Protein AF-A0A8X7TPH8-F1 (afdb_monomer_lite)

InterPro domains:
  IPR006630 La-type HTH domain [PS50961] (79-190)

Organism: Brassica carinata (NCBI:txid52824)

Secondary structure (DSSP, 8-state):
-----------------SS----HHHHHHHHHTTT-----PPPTT--------SSHHHHHHHHHHHHHHHTT---------HHHHHHHHHHHHHHHTSHHHHT-SSHHHHHHHHHTT--GGGTT-EEHHHHHHH-HHHHHHHHHH-GGGGT-THHHHHHHHHHHHT-TTTEEEETTTTEEEESSPPPHHHHHHHHTT-----SPPPEEEEE--SSTTSPPEEEEE-

Structure (mmCIF, N/CA/C/O backbone):
data_AF-A0A8X7TPH8-F1
#
_entry.id   AF-A0A8X7TPH8-F1
#
loop_
_atom_site.group_PDB
_atom_site.id
_atom_site.type_symbol
_atom_site.label_atom_id
_atom_site.label_alt_id
_atom_site.label_comp_id
_atom_site.label_asym_id
_atom_site.label_entity_id
_atom_site.label_seq_id
_atom_site.pdbx_PDB_ins_code
_atom_site.Cartn_x
_atom_site.Cartn_y
_atom_site.Cartn_z
_atom_site.occupancy
_atom_site.B_iso_or_equiv
_atom_site.auth_seq_id
_atom_site.auth_comp_id
_atom_site.auth_asym_id
_atom_site.auth_atom_id
_atom_site.pdbx_PDB_model_num
ATOM 1 N N . MET A 1 1 ? -37.912 9.941 -16.533 1.00 29.44 1 MET A N 1
ATOM 2 C CA . MET A 1 1 ? -36.503 10.367 -16.428 1.00 29.44 1 MET A CA 1
ATOM 3 C C . MET A 1 1 ? -36.123 10.220 -14.967 1.00 29.44 1 MET A C 1
ATOM 5 O O . MET A 1 1 ? -36.547 11.014 -14.144 1.00 29.44 1 MET A O 1
ATOM 9 N N . SER A 1 2 ? -35.522 9.083 -14.644 1.00 26.44 2 SER A N 1
ATOM 10 C CA . SER A 1 2 ? -35.219 8.596 -13.298 1.00 26.44 2 SER A CA 1
ATOM 11 C C . SER A 1 2 ? -33.847 9.106 -12.872 1.00 26.44 2 SER A C 1
ATOM 13 O O . SER A 1 2 ? -32.854 8.759 -13.509 1.00 26.44 2 SER A O 1
ATOM 15 N N . VAL A 1 3 ? -33.797 9.933 -11.828 1.00 25.72 3 VAL A N 1
ATOM 16 C CA . VAL A 1 3 ? -32.545 10.366 -11.197 1.00 25.72 3 VAL A CA 1
ATOM 17 C C . VAL A 1 3 ? -32.427 9.625 -9.871 1.00 25.72 3 VAL A C 1
ATOM 19 O O . VAL A 1 3 ? -33.354 9.615 -9.069 1.00 25.72 3 VAL A O 1
ATOM 22 N N . LEU A 1 4 ? -31.309 8.923 -9.742 1.00 23.09 4 LEU A N 1
ATOM 23 C CA . LEU A 1 4 ? -30.947 7.987 -8.690 1.00 23.09 4 LEU A CA 1
ATOM 24 C C . LEU A 1 4 ? -30.714 8.747 -7.370 1.00 23.09 4 LEU A C 1
ATOM 26 O O . LEU A 1 4 ? -29.860 9.631 -7.323 1.00 23.09 4 LEU A O 1
ATOM 30 N N . GLU A 1 5 ? -31.459 8.413 -6.314 1.00 23.23 5 GLU A N 1
ATOM 31 C CA . GLU A 1 5 ? -31.137 8.821 -4.941 1.00 23.23 5 GLU A CA 1
ATOM 32 C C . GLU A 1 5 ? -29.811 8.177 -4.518 1.00 23.23 5 GLU A C 1
ATOM 34 O O . GLU A 1 5 ? -29.652 6.958 -4.590 1.00 23.23 5 GLU A O 1
ATOM 39 N N . ALA A 1 6 ? -28.855 8.990 -4.068 1.00 23.73 6 ALA A N 1
ATOM 40 C CA . ALA A 1 6 ? -27.620 8.517 -3.456 1.00 23.73 6 ALA A CA 1
ATOM 41 C C . ALA A 1 6 ? -27.669 8.791 -1.950 1.00 23.73 6 ALA A C 1
ATOM 43 O O . ALA A 1 6 ? -27.337 9.876 -1.476 1.00 23.73 6 ALA A O 1
ATOM 44 N N . THR A 1 7 ? -28.098 7.779 -1.204 1.00 25.08 7 THR A N 1
ATOM 45 C CA . THR A 1 7 ? -27.978 7.687 0.251 1.00 25.08 7 THR A CA 1
ATOM 46 C C . THR A 1 7 ? -26.494 7.691 0.639 1.00 25.08 7 THR A C 1
ATOM 48 O O . THR A 1 7 ? -25.753 6.787 0.257 1.00 25.08 7 THR A O 1
ATOM 51 N N . PHE A 1 8 ? -26.042 8.689 1.403 1.00 24.42 8 PHE A N 1
ATOM 52 C CA . PHE A 1 8 ? -24.685 8.726 1.961 1.00 24.42 8 PHE A CA 1
ATOM 53 C C . PHE A 1 8 ? -24.720 8.385 3.454 1.00 24.42 8 PHE A C 1
ATOM 55 O O . PHE A 1 8 ? -25.077 9.210 4.290 1.00 24.42 8 PHE A O 1
ATOM 62 N N . ALA A 1 9 ? -24.320 7.157 3.786 1.00 25.72 9 ALA A N 1
ATOM 63 C CA . ALA A 1 9 ? -23.969 6.759 5.143 1.00 25.72 9 ALA A CA 1
ATOM 64 C C . ALA A 1 9 ? -22.543 7.249 5.457 1.00 25.72 9 ALA A C 1
ATOM 66 O O . ALA A 1 9 ? -21.587 6.889 4.767 1.00 25.72 9 ALA A O 1
ATOM 67 N N . PHE A 1 10 ? -22.386 8.081 6.488 1.00 25.78 10 PHE A N 1
ATOM 68 C CA . PHE A 1 10 ? -21.078 8.522 6.974 1.00 25.78 10 PHE A CA 1
ATOM 69 C C . PHE A 1 10 ? -20.569 7.572 8.065 1.00 25.78 10 PHE A C 1
ATOM 71 O O . PHE A 1 10 ? -21.041 7.617 9.194 1.00 25.78 10 PHE A O 1
ATOM 78 N N . PHE A 1 11 ? -19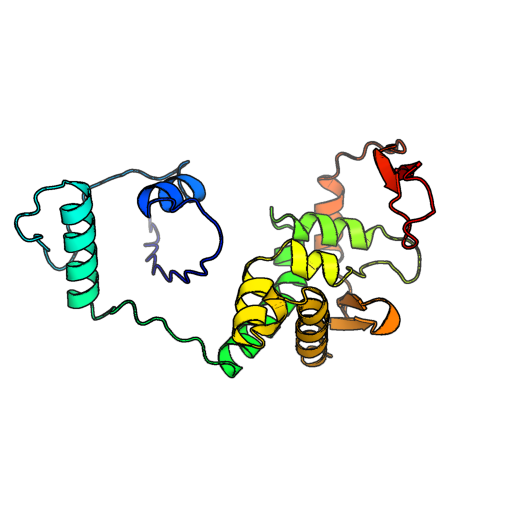.550 6.771 7.749 1.00 23.98 11 PHE A N 1
ATOM 79 C CA . PHE A 1 11 ? -18.665 6.161 8.746 1.00 23.98 11 PHE A CA 1
ATOM 80 C C . PHE A 1 11 ? -17.428 7.057 8.930 1.00 23.98 11 PHE A C 1
ATOM 82 O O . PHE A 1 11 ? -16.702 7.322 7.968 1.00 23.98 11 PHE A O 1
ATOM 89 N N . PHE A 1 12 ? -17.163 7.520 10.156 1.00 27.66 12 PHE A N 1
ATOM 90 C CA . PHE A 1 12 ? -15.927 8.221 10.526 1.00 27.66 12 PHE A CA 1
ATOM 91 C C . PHE A 1 12 ? -15.103 7.353 11.483 1.00 27.66 12 PHE A C 1
ATOM 93 O O . PHE A 1 12 ? -15.486 7.151 12.627 1.00 27.66 12 PHE A O 1
ATOM 100 N N . VAL A 1 13 ? -13.928 6.905 11.032 1.00 24.81 13 VAL A N 1
ATOM 101 C CA . VAL A 1 13 ? -12.854 6.408 11.907 1.00 24.81 13 VAL A CA 1
ATOM 102 C C . VAL A 1 13 ? -11.899 7.571 12.172 1.00 24.81 13 VAL A C 1
ATOM 104 O O . VAL A 1 13 ? -11.301 8.112 11.238 1.00 24.81 13 VAL A O 1
ATOM 107 N N . MET A 1 14 ? -11.755 7.960 13.440 1.00 26.77 14 MET A N 1
ATOM 108 C CA . MET A 1 14 ? -10.765 8.934 13.908 1.00 26.77 14 MET A CA 1
ATOM 109 C C . MET A 1 14 ? -9.546 8.183 14.453 1.00 26.77 14 MET A C 1
ATOM 111 O O . MET A 1 14 ? -9.661 7.455 15.429 1.00 26.77 14 MET A O 1
ATOM 115 N N . ALA A 1 15 ? -8.367 8.392 13.864 1.00 28.20 15 ALA A N 1
ATOM 116 C CA . ALA A 1 15 ? -7.092 8.008 14.470 1.00 28.20 15 ALA A CA 1
ATOM 117 C C . ALA A 1 15 ? -6.286 9.287 14.730 1.00 28.20 15 ALA A C 1
ATOM 119 O O . ALA A 1 15 ? -5.891 9.987 13.796 1.00 28.20 15 ALA A O 1
ATOM 120 N N . GLY A 1 16 ? -6.122 9.631 16.007 1.00 28.73 16 GLY A N 1
ATOM 121 C CA . GLY A 1 16 ? -5.390 10.813 16.454 1.00 28.73 16 GLY A CA 1
ATOM 122 C C . GLY A 1 16 ? -3.883 10.581 16.572 1.00 28.73 16 GLY A C 1
ATOM 123 O O . GLY A 1 16 ? -3.428 9.461 16.781 1.00 28.73 16 GLY A O 1
ATOM 124 N N . GLY A 1 17 ? -3.122 11.679 16.488 1.00 27.89 17 GLY A N 1
ATOM 125 C CA . GLY A 1 17 ? -1.735 11.750 16.954 1.00 27.89 17 GLY A CA 1
ATOM 126 C C . GLY A 1 17 ? -0.895 12.829 16.265 1.00 27.89 17 GLY A C 1
ATOM 127 O O . GLY A 1 17 ? -0.152 12.512 15.347 1.00 27.89 17 GLY A O 1
ATOM 128 N N . GLY A 1 18 ? -0.983 14.092 16.721 1.00 27.25 18 GLY A N 1
ATOM 129 C CA . GLY A 1 18 ? 0.010 15.135 16.393 1.00 27.25 18 GLY A CA 1
ATOM 130 C C . GLY A 1 18 ? -0.517 16.543 16.075 1.00 27.25 18 GLY A C 1
ATOM 131 O O . GLY A 1 18 ? -0.575 16.938 14.921 1.00 27.25 18 GLY A O 1
ATOM 132 N N . LYS A 1 19 ? -0.865 17.311 17.118 1.00 41.62 19 LYS A N 1
ATOM 133 C CA . LYS A 1 19 ? -0.901 18.794 17.214 1.00 41.62 19 LYS A CA 1
ATOM 134 C C . LYS A 1 19 ? -1.261 19.608 15.951 1.00 41.62 19 LYS A C 1
ATOM 136 O O . LYS A 1 19 ? -0.468 20.400 15.466 1.00 41.62 19 LYS A O 1
ATOM 141 N N . HIS A 1 20 ? -2.517 19.515 15.536 1.00 38.38 20 HIS A N 1
ATOM 142 C CA . HIS A 1 20 ? -3.391 20.652 15.217 1.00 38.38 20 HIS A CA 1
ATOM 143 C C . HIS A 1 20 ? -4.802 20.068 15.141 1.00 38.38 20 HIS A C 1
ATOM 145 O O . HIS A 1 20 ? -5.106 19.297 14.234 1.00 38.38 20 HIS A O 1
ATOM 151 N N . THR A 1 21 ? -5.656 20.355 16.125 1.00 39.69 21 THR A N 1
ATOM 152 C CA . THR A 1 21 ? -7.029 19.834 16.151 1.00 39.69 21 THR A CA 1
ATOM 153 C C . THR A 1 21 ? -7.832 20.548 15.067 1.00 39.69 21 THR A C 1
ATOM 155 O O . THR A 1 21 ? -8.462 21.580 15.311 1.00 39.69 21 THR A O 1
ATOM 158 N N . LEU A 1 22 ? -7.754 20.048 13.834 1.00 46.19 22 LEU A N 1
ATOM 159 C CA . LEU A 1 22 ? -8.602 20.518 12.753 1.00 46.19 22 LEU A CA 1
ATOM 160 C C . LEU A 1 22 ? -10.041 20.252 13.175 1.00 46.19 22 LEU A C 1
ATOM 162 O O . LEU A 1 22 ? -10.426 19.129 13.493 1.00 46.19 22 LEU A O 1
ATOM 166 N N . THR A 1 23 ? -10.823 21.324 13.258 1.00 48.12 23 THR A N 1
ATOM 167 C CA . THR A 1 23 ? -12.241 21.213 13.601 1.00 48.12 23 THR A CA 1
ATOM 168 C C . THR A 1 23 ? -12.927 20.259 12.621 1.00 48.12 23 THR A C 1
ATOM 170 O O . THR A 1 23 ? -12.540 20.255 11.451 1.00 48.12 23 THR A O 1
ATOM 173 N N . PRO A 1 24 ? -13.961 19.507 13.034 1.00 48.38 24 PRO A N 1
ATOM 174 C CA . PRO A 1 24 ? -14.720 18.641 12.126 1.00 48.38 24 PRO A CA 1
ATOM 175 C C . PRO A 1 24 ? -15.121 19.362 10.826 1.00 48.38 24 PRO A C 1
ATOM 177 O O . PRO A 1 24 ? -14.962 18.834 9.730 1.00 48.38 24 PRO A O 1
ATOM 180 N N . LYS A 1 25 ? -15.476 20.648 10.939 1.00 43.78 25 LYS A N 1
ATOM 181 C CA . LYS A 1 25 ? -15.737 21.560 9.818 1.00 43.78 25 LYS A CA 1
ATOM 182 C C . LYS A 1 25 ? -14.547 21.756 8.865 1.00 43.78 25 LYS A C 1
ATOM 184 O O . LYS A 1 25 ? -14.731 21.770 7.653 1.00 43.78 25 LYS A O 1
ATOM 189 N N . ALA A 1 26 ? -13.332 21.898 9.391 1.00 47.53 26 ALA A N 1
ATOM 190 C CA . ALA A 1 26 ? -12.113 22.047 8.593 1.00 47.53 26 ALA A CA 1
ATOM 191 C C . ALA A 1 26 ? -11.768 20.760 7.826 1.00 47.53 26 ALA A C 1
ATOM 193 O O . ALA A 1 26 ? -11.346 20.835 6.679 1.00 47.53 26 ALA A O 1
ATOM 194 N N . ILE A 1 27 ? -12.016 19.591 8.422 1.00 52.88 27 ILE A N 1
ATOM 195 C CA . ILE A 1 27 ? -11.794 18.281 7.790 1.00 52.88 27 ILE A CA 1
ATOM 196 C C . ILE A 1 27 ? -12.803 18.051 6.652 1.00 52.88 27 ILE A C 1
ATOM 198 O O . ILE A 1 27 ? -12.424 17.600 5.571 1.00 52.88 27 ILE A O 1
ATOM 202 N N . ILE A 1 28 ? -14.071 18.419 6.866 1.00 48.62 28 ILE A N 1
ATOM 203 C CA . ILE A 1 28 ? -15.133 18.345 5.849 1.00 48.62 28 ILE A CA 1
ATOM 204 C C . ILE A 1 28 ? -14.812 19.273 4.673 1.00 48.62 28 ILE A C 1
ATOM 206 O O . ILE A 1 28 ? -14.813 18.842 3.522 1.00 48.62 28 ILE A O 1
ATOM 210 N N . HIS A 1 29 ? -14.450 20.526 4.954 1.00 45.53 29 HIS A N 1
ATOM 211 C CA . HIS A 1 29 ? -14.067 21.487 3.922 1.00 45.53 29 HIS A CA 1
ATOM 212 C C . HIS A 1 29 ? -12.788 21.069 3.173 1.00 45.53 29 HIS A C 1
ATOM 214 O O . HIS A 1 29 ? -12.664 21.312 1.978 1.00 45.53 29 HIS A O 1
ATOM 220 N N . GLN A 1 30 ? -11.835 20.416 3.839 1.00 48.22 30 GLN A N 1
ATOM 221 C CA . GLN A 1 30 ? -10.601 19.938 3.210 1.00 48.22 30 GLN A CA 1
ATOM 222 C C . GLN A 1 30 ? -10.833 18.738 2.278 1.00 48.22 30 GLN A C 1
ATOM 224 O O . GLN A 1 30 ? -10.163 18.635 1.255 1.00 48.22 30 GLN A O 1
ATOM 229 N N . LYS A 1 31 ? -11.765 17.833 2.612 1.00 49.50 31 LYS A N 1
ATOM 230 C CA . LYS A 1 31 ? -12.050 16.633 1.804 1.00 49.50 31 LYS A CA 1
ATOM 231 C C . LYS A 1 31 ? -13.120 16.832 0.729 1.00 49.50 31 LYS A C 1
ATOM 233 O O . LYS A 1 31 ? -13.081 16.137 -0.278 1.00 49.50 31 LYS A O 1
ATOM 238 N N . PHE A 1 32 ? -14.055 17.758 0.934 1.00 47.50 32 PHE A N 1
ATOM 239 C CA . PHE A 1 32 ? -15.243 17.918 0.083 1.00 47.50 32 PHE A CA 1
ATOM 240 C C . PHE A 1 32 ? -15.463 19.364 -0.394 1.00 47.50 32 PHE A C 1
ATOM 242 O O . PHE A 1 32 ? -16.474 19.658 -1.026 1.00 47.50 32 PHE A O 1
ATOM 249 N N . GLY A 1 33 ? -14.524 20.277 -0.114 1.00 36.06 33 GLY A N 1
ATOM 250 C CA . GLY A 1 33 ? -14.694 21.726 -0.287 1.00 36.06 33 GLY A CA 1
ATOM 251 C C . GLY A 1 33 ? -15.003 22.208 -1.704 1.00 36.06 33 GLY A C 1
ATOM 252 O O . GLY A 1 33 ? -15.551 23.293 -1.846 1.00 36.06 33 GLY A O 1
ATOM 253 N N . ALA A 1 34 ? -14.718 21.413 -2.739 1.00 41.72 34 ALA A N 1
ATOM 254 C CA . ALA A 1 34 ? -15.071 21.766 -4.114 1.00 41.72 34 ALA A CA 1
ATOM 255 C C . ALA A 1 34 ? -16.582 21.641 -4.412 1.00 41.72 34 ALA A C 1
ATOM 257 O O . ALA A 1 34 ? -17.053 22.304 -5.326 1.00 41.72 34 ALA A O 1
ATOM 258 N N . ASN A 1 35 ? -17.338 20.849 -3.632 1.00 39.53 35 ASN A N 1
ATOM 259 C CA . ASN A 1 35 ? -18.768 20.572 -3.859 1.00 39.53 35 ASN A CA 1
ATOM 260 C C . ASN A 1 35 ? -19.639 20.683 -2.587 1.00 39.53 35 ASN A C 1
ATOM 262 O O . ASN A 1 35 ? -20.788 20.244 -2.581 1.00 39.53 35 ASN A O 1
ATOM 266 N N . ALA A 1 36 ? -19.119 21.241 -1.491 1.00 35.00 36 ALA A N 1
ATOM 267 C CA . ALA A 1 36 ? -19.867 21.370 -0.242 1.00 35.00 36 ALA A CA 1
ATOM 268 C C . ALA A 1 36 ? -20.765 22.622 -0.258 1.00 35.00 36 ALA A C 1
ATOM 270 O O . ALA A 1 36 ? -20.321 23.724 0.065 1.00 35.00 36 ALA A O 1
ATOM 271 N N . ILE A 1 37 ? -22.041 22.451 -0.606 1.00 36.09 37 ILE A N 1
ATOM 272 C CA . ILE A 1 37 ? -23.088 23.439 -0.317 1.00 36.09 37 ILE A CA 1
ATOM 273 C C . ILE A 1 37 ? -23.503 23.238 1.144 1.00 36.09 37 ILE A C 1
ATOM 275 O O . ILE A 1 37 ? -23.968 22.167 1.524 1.00 36.09 37 ILE A O 1
ATOM 279 N N . TYR A 1 38 ? -23.305 24.256 1.982 1.00 35.81 38 TYR A N 1
ATOM 280 C CA . TYR A 1 38 ? -23.785 24.241 3.364 1.00 35.81 38 TYR A CA 1
ATOM 281 C C . TYR A 1 38 ? -25.254 24.658 3.385 1.00 35.81 38 TYR A C 1
ATOM 283 O O . TYR A 1 38 ? -25.566 25.831 3.594 1.00 35.81 38 TYR A O 1
ATOM 291 N N . THR A 1 39 ? -26.153 23.707 3.167 1.00 34.78 39 THR A N 1
ATOM 292 C CA . THR A 1 39 ? -27.569 23.902 3.479 1.00 34.78 39 THR A CA 1
ATOM 293 C C . THR A 1 39 ? -27.789 23.430 4.911 1.00 34.78 39 THR A C 1
ATOM 295 O O . THR A 1 39 ? -27.441 22.303 5.258 1.00 34.78 39 THR A O 1
ATOM 298 N N . VAL A 1 40 ? -28.321 24.297 5.774 1.00 39.81 40 VAL A N 1
ATOM 299 C CA . VAL A 1 40 ? -28.884 23.864 7.060 1.00 39.81 40 VAL A CA 1
ATOM 300 C C . VAL A 1 40 ? -30.214 23.195 6.723 1.00 39.81 40 VAL A C 1
ATOM 302 O O . VAL A 1 40 ? -31.258 23.836 6.768 1.00 39.81 40 VAL A O 1
ATOM 305 N N . GLU A 1 41 ? -30.156 21.952 6.256 1.00 33.75 41 GLU A N 1
ATOM 306 C CA . GLU A 1 41 ? -31.343 21.126 6.068 1.00 33.75 41 GLU A CA 1
ATOM 307 C C . GLU A 1 41 ? -31.683 20.458 7.397 1.00 33.75 41 GLU A C 1
ATOM 309 O O . GLU A 1 41 ? -30.836 19.846 8.053 1.00 33.75 41 GLU A O 1
ATOM 314 N N . GLU A 1 42 ? -32.932 20.642 7.815 1.00 37.19 42 GLU A N 1
ATOM 315 C CA . GLU A 1 42 ? -33.543 19.849 8.870 1.00 37.19 42 GLU A CA 1
ATOM 316 C C . GLU A 1 42 ? -33.376 18.367 8.518 1.00 37.19 42 GLU A C 1
ATOM 318 O O . GLU A 1 42 ? -33.604 17.960 7.378 1.00 37.19 42 GLU A O 1
ATOM 323 N N . LEU A 1 43 ? -32.935 17.560 9.488 1.00 45.03 43 LEU A N 1
ATOM 324 C CA . LEU A 1 43 ? -32.848 16.114 9.305 1.00 45.03 43 LEU A CA 1
ATOM 325 C C . LEU A 1 43 ? -34.241 15.595 8.897 1.00 45.03 43 LEU A C 1
ATOM 327 O O . LEU A 1 43 ? -35.227 16.028 9.498 1.00 45.03 43 LEU A O 1
ATOM 331 N N . PRO A 1 44 ? -34.338 14.669 7.926 1.00 47.53 44 PRO A N 1
ATOM 332 C CA . PRO A 1 44 ? -35.601 14.309 7.276 1.00 47.53 44 PRO A CA 1
ATOM 333 C C . PRO A 1 44 ? -36.700 13.793 8.224 1.00 47.53 44 PRO A C 1
ATOM 335 O O . PRO A 1 44 ? -37.872 13.894 7.874 1.00 47.53 44 PRO A O 1
ATOM 338 N N . ASP A 1 45 ? -36.354 13.326 9.432 1.00 44.12 45 ASP A N 1
ATOM 339 C CA . ASP A 1 45 ? -37.309 12.692 10.353 1.00 44.12 45 ASP A CA 1
ATOM 340 C C . ASP A 1 45 ? -37.454 13.366 11.737 1.00 44.12 45 ASP A C 1
ATOM 342 O O . ASP A 1 45 ? -38.412 13.072 12.455 1.00 44.12 45 ASP A O 1
ATOM 346 N N . PHE A 1 46 ? -36.550 14.265 12.164 1.00 50.09 46 PHE A N 1
ATOM 347 C CA . PHE A 1 46 ? -36.671 14.961 13.461 1.00 50.09 46 PHE A CA 1
ATOM 348 C C . PHE A 1 46 ? -35.731 16.168 13.603 1.00 50.09 46 PHE A C 1
ATOM 350 O O . PHE A 1 46 ? -34.607 16.180 13.120 1.00 50.09 46 PHE A O 1
ATOM 357 N N . SER A 1 47 ? -36.150 17.165 14.385 1.00 49.56 47 SER A N 1
ATOM 358 C CA . SER A 1 47 ? -35.298 18.301 14.751 1.00 49.56 47 SER A CA 1
ATOM 359 C C . SER A 1 47 ? -34.563 18.064 16.077 1.00 49.56 47 SER A C 1
ATOM 361 O O . SER A 1 47 ? -35.063 17.417 17.014 1.00 49.56 47 SER A O 1
ATOM 363 N N . VAL A 1 48 ? -33.346 18.599 16.162 1.00 51.28 48 VAL A N 1
ATOM 364 C CA . VAL A 1 48 ? -32.511 18.591 17.362 1.00 51.28 48 VAL A CA 1
ATOM 365 C C . VAL A 1 48 ? -32.075 20.009 17.671 1.00 51.28 48 VAL A C 1
ATOM 367 O O . VAL A 1 48 ? -31.417 20.662 16.869 1.00 51.28 48 VAL A O 1
ATOM 370 N N . VAL A 1 49 ? -32.435 20.471 18.864 1.00 51.81 49 VAL A N 1
ATOM 371 C CA . VAL A 1 49 ? -32.070 21.790 19.375 1.00 51.81 49 VAL A CA 1
ATOM 372 C C . VAL A 1 49 ? -31.102 21.578 20.532 1.00 51.81 49 VAL A C 1
ATOM 374 O O . VAL A 1 49 ? -31.423 20.860 21.480 1.00 51.81 49 VAL A O 1
ATOM 377 N N . SER A 1 50 ? -29.910 22.175 20.448 1.00 45.53 50 SER A N 1
ATOM 378 C CA . SER A 1 50 ? -28.956 22.156 21.558 1.00 45.53 50 SER A CA 1
ATOM 379 C C . SER A 1 50 ? -29.499 22.953 22.745 1.00 45.53 50 SER A C 1
ATOM 381 O O . SER A 1 50 ? -30.320 23.860 22.599 1.00 45.53 50 SER A O 1
ATOM 383 N N . ASN A 1 51 ? -28.978 22.682 23.936 1.00 52.72 51 ASN A N 1
ATOM 384 C CA . ASN A 1 51 ? -29.182 23.574 25.072 1.00 52.72 51 ASN A CA 1
ATOM 385 C C . ASN A 1 51 ? -28.477 24.934 24.851 1.00 52.72 51 ASN A C 1
ATOM 387 O O . ASN A 1 51 ? -27.718 25.136 23.898 1.00 52.72 51 ASN A O 1
ATOM 391 N N . VAL A 1 52 ? -28.752 25.901 25.732 1.00 54.62 52 VAL A N 1
ATOM 392 C CA . VAL A 1 52 ? -28.133 27.233 25.673 1.00 54.62 52 VAL A CA 1
ATOM 393 C C . VAL A 1 52 ? -26.635 27.112 25.971 1.00 54.62 52 VAL A C 1
ATOM 395 O O . VAL A 1 52 ? -26.234 26.925 27.119 1.00 54.62 52 VAL A O 1
ATOM 398 N N . CYS A 1 53 ? -25.796 27.247 24.943 1.00 50.38 53 CYS A N 1
ATOM 399 C CA . CYS A 1 53 ? -24.340 27.278 25.086 1.00 50.38 53 CYS A CA 1
ATOM 400 C C . CYS A 1 53 ? -23.801 28.715 25.015 1.00 50.38 53 CYS A C 1
ATOM 402 O O . CYS A 1 53 ? -24.277 29.544 24.243 1.00 50.38 53 CYS A O 1
ATOM 404 N N . LYS A 1 54 ? -22.743 29.010 25.782 1.00 62.72 54 LYS A N 1
ATOM 405 C CA . LYS A 1 54 ? -22.082 30.334 25.780 1.00 62.72 54 LYS A CA 1
ATOM 406 C C . LYS A 1 54 ? -21.253 30.600 24.516 1.00 62.72 54 LYS A C 1
ATOM 408 O O . LYS A 1 54 ? -20.904 31.746 24.249 1.00 62.72 54 LYS A O 1
ATOM 413 N N . LYS A 1 55 ? -20.900 29.555 23.759 1.00 64.31 55 LYS A N 1
ATOM 414 C CA . LYS A 1 55 ? -20.111 29.641 22.525 1.00 64.31 55 LYS A CA 1
ATOM 415 C C . LYS A 1 55 ? -20.841 28.934 21.392 1.00 64.31 55 LYS A C 1
ATOM 417 O O . LYS A 1 55 ? -21.285 27.803 21.554 1.00 64.31 55 LYS A O 1
ATOM 422 N N . LYS A 1 56 ? -20.855 29.571 20.219 1.00 60.78 56 LYS A N 1
ATOM 423 C CA . LYS A 1 56 ? -21.476 29.043 18.995 1.00 60.78 56 LYS A CA 1
ATOM 424 C C . LYS A 1 56 ? -20.932 27.665 18.583 1.00 60.78 56 LYS A C 1
ATOM 426 O O . LYS A 1 56 ? -21.685 26.796 18.164 1.00 60.78 56 LYS A O 1
ATOM 431 N N . LYS A 1 57 ? -19.623 27.452 18.743 1.00 66.88 57 LYS A N 1
ATOM 432 C CA . LYS A 1 57 ? -18.974 26.174 18.414 1.00 66.88 57 LYS A CA 1
ATOM 433 C C . LYS A 1 57 ? -19.452 25.025 19.312 1.00 66.88 57 LYS A C 1
ATOM 435 O O . LYS A 1 57 ? -19.595 23.905 18.838 1.00 66.88 57 LYS A O 1
ATOM 440 N N . ASP A 1 58 ? -19.738 25.321 20.577 1.00 60.16 58 ASP A N 1
ATOM 441 C CA . ASP A 1 58 ? -20.168 24.321 21.556 1.00 60.16 58 ASP A CA 1
ATOM 442 C C . ASP A 1 58 ? -21.644 23.946 21.332 1.00 60.16 58 ASP A C 1
ATOM 444 O O . ASP A 1 58 ? -21.999 22.778 21.455 1.00 60.16 58 ASP A O 1
ATOM 448 N N . SER A 1 59 ? -22.489 24.900 20.907 1.00 58.78 59 SER A N 1
ATOM 449 C CA . SER A 1 59 ? -23.876 24.606 20.503 1.00 58.78 59 SER A CA 1
ATOM 450 C C . SER A 1 59 ? -23.954 23.774 19.225 1.00 58.78 59 SER A C 1
ATOM 452 O O . SER A 1 59 ? -24.763 22.856 19.149 1.00 58.78 59 SER A O 1
ATOM 454 N N . GLU A 1 60 ? -23.097 24.054 18.235 1.00 67.88 60 GLU A N 1
ATOM 455 C CA . GLU A 1 60 ? -23.022 23.259 16.999 1.00 67.88 60 GLU A CA 1
ATOM 456 C C . GLU A 1 60 ? -22.599 21.813 17.301 1.00 67.88 60 GLU A C 1
ATOM 458 O O . GLU A 1 60 ? -23.183 20.869 16.775 1.00 67.88 60 GLU A O 1
ATOM 463 N N . GLN A 1 61 ? -21.623 21.634 18.197 1.00 67.19 61 GLN A N 1
ATOM 464 C CA . GLN A 1 61 ? -21.171 20.310 18.615 1.00 67.19 61 GLN A CA 1
ATOM 465 C C . GLN A 1 61 ? -22.231 19.566 19.440 1.00 67.19 61 GLN A C 1
ATOM 467 O O . GLN A 1 61 ? -22.469 18.388 19.195 1.00 67.19 61 GLN A O 1
ATOM 472 N N . SER A 1 62 ? -22.913 20.256 20.358 1.00 66.00 62 SER A N 1
ATOM 473 C CA . SER A 1 62 ? -23.987 19.670 21.165 1.00 66.00 62 SER A CA 1
ATOM 474 C C . SER A 1 62 ? -25.182 19.236 20.310 1.00 66.00 62 SER A C 1
ATOM 476 O O . SER A 1 62 ? -25.726 18.157 20.529 1.00 66.00 62 SER A O 1
ATOM 478 N N . ALA A 1 63 ? -25.570 20.033 19.308 1.00 69.06 63 ALA A N 1
ATOM 479 C CA . ALA A 1 63 ? -26.640 19.661 18.384 1.00 69.06 63 ALA A CA 1
ATOM 480 C C . ALA A 1 63 ? -26.284 18.406 17.568 1.00 69.06 63 ALA A C 1
ATOM 482 O O . ALA A 1 63 ? -27.134 17.536 17.386 1.00 69.06 63 ALA A O 1
ATOM 483 N N . ALA A 1 64 ? -25.029 18.288 17.120 1.00 68.62 64 ALA A N 1
ATOM 484 C CA . ALA A 1 64 ? -24.546 17.108 16.406 1.00 68.62 64 ALA A CA 1
ATOM 485 C C . ALA A 1 64 ? -24.532 15.850 17.295 1.00 68.62 64 ALA A C 1
ATOM 487 O O . ALA A 1 64 ? -24.972 14.793 16.856 1.00 68.62 64 ALA A O 1
ATOM 488 N N . GLU A 1 65 ? -24.085 15.962 18.548 1.00 66.56 65 GLU A N 1
ATOM 489 C CA . GLU A 1 65 ? -24.060 14.850 19.512 1.00 66.56 65 GLU A CA 1
ATOM 490 C C . GLU A 1 65 ? -25.474 14.350 19.852 1.00 66.56 65 GLU A C 1
ATOM 492 O O . GLU A 1 65 ? -25.746 13.156 19.780 1.00 66.56 65 GLU A O 1
ATOM 497 N N . LEU A 1 66 ? -26.421 15.263 20.091 1.00 68.06 66 LEU A N 1
ATOM 498 C CA . LEU A 1 66 ? -27.827 14.914 20.324 1.00 68.06 66 LEU A CA 1
ATOM 499 C C . LEU A 1 66 ? -28.506 14.281 19.096 1.00 68.06 66 LEU A C 1
ATOM 501 O O . LEU A 1 66 ? -29.410 13.459 19.252 1.00 68.06 66 LEU A O 1
ATOM 505 N N . ALA A 1 67 ? -28.123 14.678 17.880 1.00 66.56 67 ALA A N 1
ATOM 506 C CA . ALA A 1 67 ? -28.629 14.056 16.659 1.00 66.56 67 ALA A CA 1
ATOM 507 C C . ALA A 1 67 ? -28.114 12.626 16.504 1.00 66.56 67 ALA A C 1
ATOM 509 O O . ALA A 1 67 ? -28.893 11.732 16.185 1.00 66.56 67 ALA A O 1
ATOM 510 N N . LEU A 1 68 ? -26.836 12.404 16.799 1.00 65.25 68 LEU A N 1
ATOM 511 C CA . LEU A 1 68 ? -26.217 11.083 16.814 1.00 65.25 68 LEU A CA 1
ATOM 512 C C . LEU A 1 68 ? -26.878 10.158 17.850 1.00 65.25 68 LEU A C 1
ATOM 514 O O . LEU A 1 68 ? -27.306 9.058 17.496 1.00 65.25 68 LEU A O 1
ATOM 518 N N . ASP A 1 69 ? -27.095 10.643 19.076 1.00 65.88 69 ASP A N 1
ATOM 519 C CA . ASP A 1 69 ? -27.797 9.898 20.129 1.00 65.88 69 ASP A CA 1
ATOM 520 C C . ASP A 1 69 ? -29.235 9.521 19.727 1.00 65.88 69 ASP A C 1
ATOM 522 O O . ASP A 1 69 ? -29.661 8.384 19.937 1.00 65.88 69 ASP A O 1
ATOM 526 N N . LYS A 1 70 ? -29.993 10.446 19.114 1.00 68.62 70 LYS A N 1
ATOM 527 C CA . LYS A 1 70 ? -31.368 10.176 18.648 1.00 68.62 70 LYS A CA 1
ATOM 528 C C . LYS A 1 70 ? -31.437 9.186 17.485 1.00 68.62 70 LYS A C 1
ATOM 530 O O . LYS A 1 70 ? -32.419 8.458 17.385 1.00 68.62 70 LYS A O 1
ATOM 535 N N . LEU A 1 71 ? -30.419 9.150 16.626 1.00 61.59 71 LEU A N 1
ATOM 536 C CA . LEU A 1 71 ? -30.308 8.170 15.540 1.00 61.59 71 LEU A CA 1
ATOM 537 C C . LEU A 1 71 ? -29.844 6.791 16.031 1.00 61.59 71 LEU A C 1
ATOM 539 O O . LEU A 1 71 ? -29.755 5.862 15.234 1.00 61.59 71 LEU A O 1
ATOM 543 N N . GLY A 1 72 ? -29.521 6.649 17.322 1.00 55.88 72 GLY A N 1
ATOM 544 C CA . GLY A 1 72 ? -28.936 5.428 17.875 1.00 55.88 72 GLY A CA 1
ATOM 545 C C . GLY A 1 72 ? -27.468 5.225 17.488 1.00 55.88 72 GLY A C 1
ATOM 546 O O . GLY A 1 72 ? -26.875 4.217 17.869 1.00 55.88 72 GLY A O 1
ATOM 547 N N . PHE A 1 73 ? -26.857 6.183 16.785 1.00 49.16 73 PHE A N 1
ATOM 548 C CA . PHE A 1 73 ? -25.423 6.212 16.530 1.00 49.16 73 PHE A CA 1
ATOM 549 C C . PHE A 1 73 ? -24.744 6.884 17.711 1.00 49.16 73 PHE A C 1
ATOM 551 O O . PHE A 1 73 ? -24.372 8.052 17.652 1.00 49.16 73 PHE A O 1
ATOM 558 N N . ARG A 1 74 ? -24.515 6.148 18.796 1.00 47.84 74 ARG A N 1
ATOM 559 C CA . ARG A 1 74 ? -23.448 6.580 19.696 1.00 47.84 74 ARG A CA 1
ATOM 560 C C . ARG A 1 74 ? -22.172 6.548 18.846 1.00 47.84 74 ARG A C 1
ATOM 562 O O . ARG A 1 74 ? -21.955 5.524 18.197 1.00 47.84 74 ARG A O 1
ATOM 569 N N . PRO A 1 75 ? -21.309 7.580 18.828 1.00 48.28 75 PRO A N 1
ATOM 570 C CA . PRO A 1 75 ? -19.913 7.368 18.491 1.00 48.28 75 PRO A CA 1
ATOM 571 C C . PRO A 1 75 ? -19.348 6.480 19.603 1.00 48.28 75 PRO A C 1
ATOM 573 O O . PRO A 1 75 ? -18.665 6.925 20.523 1.00 48.28 75 PRO A O 1
ATOM 576 N N . GLN A 1 76 ? -19.717 5.200 19.574 1.00 44.91 76 GLN A N 1
ATOM 577 C CA . GLN A 1 76 ? -18.835 4.169 20.030 1.00 44.91 76 GLN A CA 1
ATOM 578 C C . GLN A 1 76 ? -17.559 4.448 19.252 1.00 44.91 76 GLN A C 1
ATOM 580 O O . GLN A 1 76 ? -17.560 4.610 18.030 1.00 44.91 76 GLN A O 1
ATOM 585 N N . ASN A 1 77 ? -16.455 4.566 19.978 1.00 45.97 77 ASN A N 1
ATOM 586 C CA . ASN A 1 77 ? -15.256 3.980 19.430 1.00 45.97 77 ASN A CA 1
ATOM 587 C C . ASN A 1 77 ? -15.707 2.559 19.094 1.00 45.97 77 ASN A C 1
ATOM 589 O O . ASN A 1 77 ? -15.895 1.756 20.009 1.00 45.97 77 ASN A O 1
ATOM 593 N N . ASP A 1 78 ? -16.067 2.304 17.836 1.00 53.47 78 ASP A N 1
ATOM 594 C CA . ASP A 1 78 ? -16.055 0.952 17.323 1.00 53.47 78 ASP A CA 1
ATOM 595 C C . ASP A 1 78 ? -14.591 0.583 17.518 1.00 53.47 78 ASP A C 1
ATOM 597 O O . ASP A 1 78 ? -13.729 0.970 16.721 1.00 53.47 78 ASP A O 1
ATOM 601 N N . ASP A 1 79 ? -14.286 0.024 18.692 1.00 66.88 79 ASP A N 1
ATOM 602 C CA . ASP A 1 79 ? -12.998 -0.546 19.022 1.00 66.88 79 ASP A CA 1
ATOM 603 C C . ASP A 1 79 ? -12.904 -1.715 18.064 1.00 66.88 79 ASP A C 1
ATOM 605 O O . ASP A 1 79 ? -13.335 -2.827 18.364 1.00 66.88 79 ASP A O 1
ATOM 609 N N . LEU A 1 80 ? -12.461 -1.383 16.848 1.00 80.38 80 LEU A N 1
ATOM 610 C CA . LEU A 1 80 ? -12.283 -2.305 15.757 1.00 80.38 80 LEU A CA 1
ATOM 611 C C . LEU A 1 80 ? -11.467 -3.431 16.359 1.00 80.38 80 LEU A C 1
ATOM 613 O O . LEU A 1 80 ? -10.356 -3.205 16.856 1.00 80.38 80 LEU A O 1
ATOM 617 N N . THR A 1 81 ? -12.058 -4.613 16.413 1.00 89.88 81 THR A N 1
ATOM 618 C CA . THR A 1 81 ? -11.392 -5.733 17.053 1.00 89.88 81 THR A CA 1
ATOM 619 C C . THR A 1 81 ? -10.107 -6.028 16.287 1.00 89.88 81 THR A C 1
ATOM 621 O O . THR A 1 81 ? -9.953 -5.673 15.114 1.00 89.88 81 THR A O 1
ATOM 624 N N . VAL A 1 82 ? -9.147 -6.676 16.943 1.00 92.94 82 VAL A N 1
ATOM 625 C CA . VAL A 1 82 ? -7.887 -7.040 16.279 1.00 92.94 82 VAL A CA 1
ATOM 626 C C . VAL A 1 82 ? -8.158 -7.893 15.032 1.00 92.94 82 VAL A C 1
ATOM 628 O O . VAL A 1 82 ? -7.497 -7.706 14.012 1.00 92.94 82 VAL A O 1
ATOM 631 N N . ASP A 1 83 ? -9.167 -8.764 15.078 1.00 93.69 83 ASP A N 1
ATOM 632 C CA . ASP A 1 83 ? -9.562 -9.612 13.950 1.00 93.69 83 ASP A CA 1
ATOM 633 C C . ASP A 1 83 ? -10.176 -8.800 12.801 1.00 93.69 83 ASP A C 1
ATOM 635 O O . ASP A 1 83 ? -9.749 -8.940 11.655 1.00 93.69 83 ASP A O 1
ATOM 639 N N . GLU A 1 84 ? -11.087 -7.868 13.093 1.00 93.75 84 GLU A N 1
ATOM 640 C CA . GLU A 1 84 ? -11.628 -6.951 12.080 1.00 93.75 84 GLU A CA 1
ATOM 641 C C . GLU A 1 84 ? -10.533 -6.066 11.478 1.00 93.75 84 GLU A C 1
ATOM 643 O O . GLU A 1 84 ? -10.542 -5.793 10.280 1.00 93.75 84 GLU A O 1
ATOM 648 N N . ALA A 1 85 ? -9.549 -5.644 12.279 1.00 94.31 85 ALA A N 1
ATOM 649 C CA . ALA A 1 85 ? -8.402 -4.888 11.790 1.00 94.31 85 ALA A CA 1
ATOM 650 C C . ALA A 1 85 ? -7.552 -5.708 10.814 1.00 94.31 85 ALA A C 1
ATOM 652 O O . ALA A 1 85 ? -7.088 -5.168 9.805 1.00 94.31 85 ALA A O 1
ATOM 653 N N . TRP A 1 86 ? -7.366 -7.002 11.090 1.00 96.94 86 TRP A N 1
ATOM 654 C CA . TRP A 1 86 ? -6.701 -7.927 10.179 1.00 96.94 86 TRP A CA 1
ATOM 655 C C . TRP A 1 86 ? -7.480 -8.123 8.882 1.00 96.94 86 TRP A C 1
ATOM 657 O O . TRP A 1 86 ? -6.872 -8.079 7.810 1.00 96.94 86 TRP A O 1
ATOM 667 N N . ASP A 1 87 ? -8.794 -8.313 8.956 1.00 96.31 87 ASP A N 1
ATOM 668 C CA . ASP A 1 87 ? -9.640 -8.506 7.778 1.00 96.31 87 ASP A CA 1
ATOM 669 C C . ASP A 1 87 ? -9.686 -7.246 6.906 1.00 96.31 87 ASP A C 1
ATOM 671 O O . ASP A 1 87 ? -9.504 -7.326 5.686 1.00 96.31 87 ASP A O 1
ATOM 675 N N . ASP A 1 88 ? -9.803 -6.068 7.522 1.00 95.50 88 ASP A N 1
ATOM 676 C CA . ASP A 1 88 ? -9.705 -4.780 6.834 1.00 95.50 88 ASP A CA 1
ATOM 677 C C . ASP A 1 88 ? -8.332 -4.592 6.177 1.00 95.50 88 ASP A C 1
ATOM 679 O O . ASP A 1 88 ? -8.244 -4.101 5.048 1.00 95.50 88 ASP A O 1
ATOM 683 N N . LEU A 1 89 ? -7.249 -4.977 6.862 1.00 97.19 89 LEU A N 1
ATOM 684 C CA . LEU A 1 89 ? -5.887 -4.886 6.336 1.00 97.19 89 LEU A CA 1
ATOM 685 C C . LEU A 1 89 ? -5.723 -5.781 5.099 1.00 97.19 89 LEU A C 1
ATOM 687 O O . LEU A 1 89 ? -5.245 -5.323 4.059 1.00 97.19 89 LEU A O 1
ATOM 691 N N . VAL A 1 90 ? -6.177 -7.033 5.179 1.00 98.12 90 VAL A N 1
ATOM 692 C CA . VAL A 1 90 ? -6.182 -7.986 4.060 1.00 98.12 90 VAL A CA 1
ATOM 693 C C . VAL A 1 90 ? -7.023 -7.449 2.898 1.00 98.12 90 VAL A C 1
ATOM 695 O O . VAL A 1 90 ? -6.554 -7.401 1.757 1.00 98.12 90 VAL A O 1
ATOM 698 N N . GLY A 1 91 ? -8.243 -6.986 3.172 1.00 97.62 91 GLY A N 1
ATOM 699 C CA . GLY A 1 91 ? -9.136 -6.408 2.170 1.00 97.62 91 GLY A CA 1
ATOM 700 C C . GLY A 1 91 ? -8.531 -5.179 1.494 1.00 97.62 91 GLY A C 1
ATOM 701 O O . GLY A 1 91 ? -8.586 -5.047 0.267 1.00 97.62 91 GLY A O 1
ATOM 702 N N . ARG A 1 92 ? -7.872 -4.308 2.266 1.00 97.50 92 ARG A N 1
ATOM 703 C CA . ARG A 1 92 ? -7.215 -3.111 1.739 1.00 97.50 92 ARG A CA 1
ATOM 704 C C . ARG A 1 92 ? -6.042 -3.460 0.835 1.00 97.50 92 ARG A C 1
ATOM 706 O O . ARG A 1 92 ? -5.954 -2.894 -0.252 1.00 97.50 92 ARG A O 1
ATOM 713 N N . ILE A 1 93 ? -5.186 -4.400 1.233 1.00 98.12 93 ILE A N 1
ATOM 714 C CA . ILE A 1 93 ? -4.077 -4.868 0.392 1.00 98.12 93 ILE A CA 1
ATOM 715 C C . ILE A 1 93 ? -4.629 -5.469 -0.909 1.00 98.12 93 ILE A C 1
ATOM 717 O O . ILE A 1 93 ? -4.170 -5.111 -1.992 1.00 98.12 93 ILE A O 1
ATOM 721 N N . LYS A 1 94 ? -5.661 -6.319 -0.837 1.00 98.12 94 LYS A N 1
ATOM 722 C CA . LYS A 1 94 ? -6.307 -6.884 -2.031 1.00 98.12 94 LYS A CA 1
ATOM 723 C C . LYS A 1 94 ? -6.832 -5.791 -2.970 1.00 98.12 94 LYS A C 1
ATOM 725 O O . LYS A 1 94 ? -6.618 -5.877 -4.175 1.00 98.12 94 LYS A O 1
ATOM 730 N N . TYR A 1 95 ? -7.475 -4.757 -2.428 1.00 97.94 95 TYR A N 1
ATOM 731 C CA . TYR A 1 95 ? -7.976 -3.630 -3.214 1.00 97.94 95 TYR A CA 1
ATOM 732 C C . TYR A 1 95 ? -6.851 -2.813 -3.860 1.00 97.94 95 TYR A C 1
ATOM 734 O O . TYR A 1 95 ? -6.966 -2.461 -5.029 1.00 97.94 95 TYR A O 1
ATOM 742 N N . ILE A 1 96 ? -5.742 -2.565 -3.154 1.00 97.69 96 ILE A N 1
ATOM 743 C CA . ILE A 1 96 ? -4.578 -1.845 -3.705 1.00 97.69 96 ILE A CA 1
ATOM 744 C C . ILE A 1 96 ? -4.039 -2.539 -4.968 1.00 97.69 96 ILE A C 1
ATOM 746 O O . ILE A 1 96 ? -3.647 -1.867 -5.914 1.00 97.69 96 ILE A O 1
ATOM 750 N N . PHE A 1 97 ? -4.055 -3.873 -5.019 1.00 97.56 97 PHE A N 1
ATOM 751 C CA . PHE A 1 97 ? -3.597 -4.650 -6.181 1.00 97.56 97 PHE A CA 1
ATOM 752 C C . PHE A 1 97 ? -4.716 -5.002 -7.185 1.00 97.56 97 PHE A C 1
ATOM 754 O O . PHE A 1 97 ? -4.522 -5.859 -8.051 1.00 97.56 97 PHE A O 1
ATOM 761 N N . SER A 1 98 ? -5.895 -4.385 -7.067 1.00 96.19 98 SER A N 1
ATOM 762 C CA . SER A 1 98 ? -7.008 -4.575 -8.005 1.00 96.19 98 SER A CA 1
ATOM 763 C C . SER A 1 98 ? -6.823 -3.781 -9.300 1.00 96.19 98 SER A C 1
ATOM 765 O O . SER A 1 98 ? -6.069 -2.810 -9.353 1.00 96.19 98 SER A O 1
ATOM 767 N N . ASP A 1 99 ? -7.553 -4.178 -10.345 1.00 95.12 99 ASP A N 1
ATOM 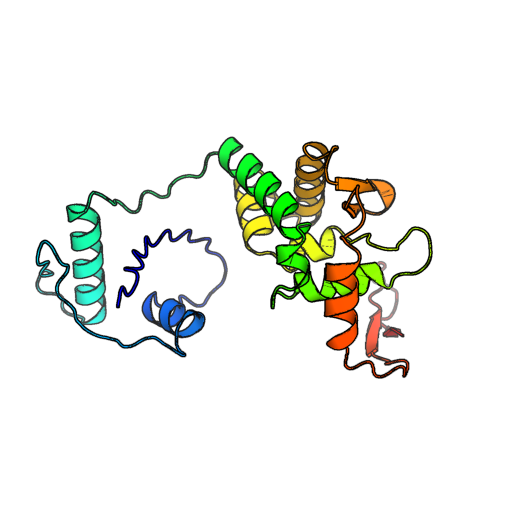768 C CA . ASP A 1 99 ? -7.553 -3.481 -11.637 1.00 95.12 99 ASP A CA 1
ATOM 769 C C . ASP A 1 99 ? -8.019 -2.022 -11.507 1.00 95.12 99 ASP A C 1
ATOM 771 O O . ASP A 1 99 ? -7.417 -1.122 -12.087 1.00 95.12 99 ASP A O 1
ATOM 775 N N . GLU A 1 100 ? -9.041 -1.784 -10.681 1.00 94.06 100 GLU A N 1
ATOM 776 C CA . GLU A 1 100 ? -9.644 -0.467 -10.445 1.00 94.06 100 GLU A CA 1
ATOM 777 C C . GLU A 1 100 ? -8.667 0.508 -9.777 1.00 94.06 100 GLU A C 1
ATOM 779 O O . GLU A 1 100 ? -8.602 1.692 -10.122 1.00 94.06 100 GLU A O 1
ATOM 784 N N . PHE A 1 101 ? -7.869 0.012 -8.827 1.00 95.38 101 PHE A N 1
ATOM 785 C CA . PHE A 1 101 ? -6.951 0.855 -8.069 1.00 95.38 101 PHE A CA 1
ATOM 786 C C . PHE A 1 101 ? -5.738 1.303 -8.887 1.00 95.38 101 PHE A C 1
ATOM 788 O O . PHE A 1 101 ? -5.159 2.354 -8.605 1.00 95.38 101 PHE A O 1
ATOM 795 N N . LEU A 1 102 ? -5.363 0.556 -9.929 1.00 93.06 102 LEU A N 1
ATOM 796 C CA . LEU A 1 102 ? -4.224 0.908 -10.775 1.00 93.06 102 LEU A CA 1
ATOM 797 C C . LEU A 1 102 ? -4.419 2.266 -11.480 1.00 93.06 102 LEU A C 1
ATOM 799 O O . LEU A 1 102 ? -3.453 3.010 -11.671 1.00 93.06 102 LEU A O 1
ATOM 803 N N . SER A 1 103 ? -5.668 2.607 -11.814 1.00 89.38 103 SER A N 1
ATOM 804 C CA . SER A 1 103 ? -6.069 3.897 -12.392 1.00 89.38 103 SER A CA 1
ATOM 805 C C . SER A 1 103 ? -6.434 4.973 -11.364 1.00 89.38 103 SER A C 1
ATOM 807 O O . SER A 1 103 ? -6.828 6.066 -11.755 1.00 89.38 103 SER A O 1
ATOM 809 N N . ALA A 1 104 ? -6.340 4.697 -10.061 1.00 89.94 104 ALA A N 1
ATOM 810 C CA . ALA A 1 104 ? -6.753 5.657 -9.044 1.00 89.94 104 ALA A CA 1
ATOM 811 C C . ALA A 1 104 ? -5.813 6.875 -8.971 1.00 89.94 104 ALA A C 1
ATOM 813 O O . ALA A 1 104 ? -4.586 6.731 -9.001 1.00 89.94 104 ALA A O 1
ATOM 814 N N . ASP A 1 105 ? -6.386 8.052 -8.700 1.00 89.25 105 ASP A N 1
ATOM 815 C CA . ASP A 1 105 ? -5.673 9.303 -8.372 1.00 89.25 105 ASP A CA 1
ATOM 816 C C . ASP A 1 105 ? -5.057 9.290 -6.956 1.00 89.25 105 ASP A C 1
ATOM 818 O O . ASP A 1 105 ? -4.920 10.307 -6.276 1.00 89.25 105 ASP A O 1
ATOM 822 N N . HIS A 1 106 ? -4.693 8.104 -6.474 1.00 92.94 106 HIS A N 1
ATOM 823 C CA . HIS A 1 106 ? -4.015 7.900 -5.207 1.00 92.94 106 HIS A CA 1
ATOM 824 C C . HIS A 1 106 ? -2.498 7.823 -5.445 1.00 92.94 106 HIS A C 1
ATOM 826 O O . HIS A 1 106 ? -2.082 7.194 -6.422 1.00 92.94 106 HIS A O 1
ATOM 832 N N . PRO A 1 107 ? -1.637 8.346 -4.548 1.00 93.94 107 PRO A N 1
ATOM 833 C CA . PRO A 1 107 ? -0.180 8.245 -4.700 1.00 93.94 107 PRO A CA 1
ATOM 834 C C . PRO A 1 107 ? 0.311 6.811 -4.960 1.00 93.94 107 PRO A C 1
ATOM 836 O O . PRO A 1 107 ? 1.146 6.578 -5.831 1.00 93.94 107 PRO A O 1
ATOM 839 N N . LEU A 1 108 ? -0.278 5.820 -4.279 1.00 95.56 108 LEU A N 1
ATOM 840 C CA . LEU A 1 108 ? 0.014 4.404 -4.542 1.00 95.56 108 LEU A CA 1
ATOM 841 C C . LEU A 1 108 ? -0.326 3.936 -5.961 1.00 95.56 108 LEU A C 1
ATOM 843 O O . LEU A 1 108 ? 0.375 3.070 -6.472 1.00 95.56 108 LEU A O 1
ATOM 847 N N . GLY A 1 109 ? -1.347 4.496 -6.612 1.00 93.94 109 GLY A N 1
ATOM 848 C CA . GLY A 1 109 ? -1.654 4.189 -8.010 1.00 93.94 109 GLY A CA 1
ATOM 849 C C . GLY A 1 109 ? -0.491 4.572 -8.929 1.00 93.94 109 GLY A C 1
ATOM 850 O O . GLY A 1 109 ? -0.111 3.805 -9.812 1.00 93.94 109 GLY A O 1
ATOM 851 N N . ALA A 1 110 ? 0.154 5.717 -8.676 1.00 91.75 110 ALA A N 1
ATOM 852 C CA . ALA A 1 110 ? 1.368 6.113 -9.392 1.00 91.75 110 ALA A CA 1
ATOM 853 C C . ALA A 1 110 ? 2.550 5.173 -9.094 1.00 91.75 110 ALA A C 1
ATOM 855 O O . ALA A 1 110 ? 3.254 4.771 -10.020 1.00 91.75 110 ALA A O 1
ATOM 856 N N . HIS A 1 111 ? 2.733 4.755 -7.837 1.00 94.75 111 HIS A N 1
ATOM 857 C CA . HIS A 1 111 ? 3.774 3.787 -7.474 1.00 94.75 111 HIS A CA 1
ATOM 858 C C . HIS A 1 111 ? 3.560 2.403 -8.102 1.00 94.75 111 HIS A C 1
ATOM 860 O O . HIS A 1 111 ? 4.524 1.796 -8.561 1.00 94.75 111 HIS A O 1
ATOM 866 N N . LEU A 1 112 ? 2.319 1.916 -8.177 1.00 95.12 112 LEU A N 1
ATOM 867 C CA . LEU A 1 112 ? 1.981 0.662 -8.858 1.00 95.12 112 LEU A CA 1
ATOM 868 C C . LEU A 1 112 ? 2.305 0.743 -10.352 1.00 95.12 112 LEU A C 1
ATOM 870 O O . LEU A 1 112 ? 2.956 -0.148 -10.895 1.00 95.12 112 LEU A O 1
ATOM 874 N N . ARG A 1 113 ? 1.925 1.845 -11.007 1.00 92.94 113 ARG A N 1
ATOM 875 C CA . ARG A 1 113 ? 2.255 2.094 -12.417 1.00 92.94 113 ARG A CA 1
ATOM 876 C C . ARG A 1 113 ? 3.762 2.198 -12.652 1.00 92.94 113 ARG A C 1
ATOM 878 O O . ARG A 1 113 ? 4.252 1.662 -13.640 1.00 92.94 113 ARG A O 1
ATOM 885 N N . ALA A 1 114 ? 4.502 2.828 -11.742 1.00 91.62 114 ALA A N 1
ATOM 886 C CA . ALA A 1 114 ? 5.961 2.878 -11.797 1.00 91.62 114 ALA A CA 1
ATOM 887 C C . ALA A 1 114 ? 6.594 1.491 -11.588 1.00 91.62 114 ALA A C 1
ATOM 889 O O . ALA A 1 114 ? 7.547 1.140 -12.278 1.00 91.62 114 ALA A O 1
ATOM 890 N N . ALA A 1 115 ? 6.040 0.665 -10.694 1.00 93.94 115 ALA A N 1
ATOM 891 C CA . ALA A 1 115 ? 6.526 -0.692 -10.454 1.00 93.94 115 ALA A CA 1
ATOM 892 C C . ALA A 1 115 ? 6.409 -1.588 -11.697 1.00 93.94 115 ALA A C 1
ATOM 894 O O . ALA A 1 115 ? 7.302 -2.395 -11.948 1.00 93.94 115 ALA A O 1
ATOM 895 N N . LEU A 1 116 ? 5.367 -1.408 -12.516 1.00 92.38 116 LEU A N 1
ATOM 896 C CA . LEU A 1 116 ? 5.207 -2.109 -13.800 1.00 92.38 116 LEU A CA 1
ATOM 897 C C . LEU A 1 116 ? 6.276 -1.740 -14.846 1.00 92.38 116 LEU A C 1
ATOM 899 O O . LEU A 1 116 ? 6.415 -2.443 -15.839 1.00 92.38 116 LEU A O 1
ATOM 903 N N . ARG A 1 117 ? 7.037 -0.660 -14.631 1.00 89.94 117 ARG A N 1
ATOM 904 C CA . ARG A 1 117 ? 8.139 -0.228 -15.509 1.00 89.94 117 ARG A CA 1
ATOM 905 C C . ARG A 1 117 ? 9.516 -0.668 -15.014 1.00 89.94 117 ARG A C 1
ATOM 907 O O . ARG A 1 117 ? 10.519 -0.339 -15.639 1.00 89.94 117 ARG A O 1
ATOM 914 N N . ARG A 1 118 ? 9.594 -1.356 -13.870 1.00 90.38 118 ARG A N 1
ATOM 915 C CA . ARG A 1 118 ? 10.868 -1.839 -13.320 1.00 90.38 118 ARG A CA 1
ATOM 916 C C . ARG A 1 118 ? 11.407 -2.985 -14.172 1.00 90.38 118 ARG A C 1
ATOM 918 O O . ARG A 1 118 ? 10.650 -3.811 -14.672 1.00 90.38 118 ARG A O 1
ATOM 925 N N . ASN A 1 119 ? 12.728 -3.052 -14.287 1.00 89.00 119 ASN A N 1
ATOM 926 C CA . ASN A 1 119 ? 13.404 -4.054 -15.105 1.00 89.00 119 ASN A CA 1
ATOM 927 C C . ASN A 1 119 ? 13.464 -5.427 -14.415 1.00 89.00 119 ASN A C 1
ATOM 929 O O . ASN A 1 119 ? 13.606 -5.515 -13.194 1.00 89.00 119 ASN A O 1
ATOM 933 N N . GLY A 1 120 ? 13.426 -6.492 -15.222 1.00 90.75 120 GLY A N 1
ATOM 934 C CA . GLY A 1 120 ? 13.645 -7.872 -14.778 1.00 90.75 120 GLY A CA 1
ATOM 935 C C . GLY A 1 120 ? 12.647 -8.342 -13.717 1.00 90.75 120 GLY A C 1
ATOM 936 O O . GLY A 1 120 ? 11.458 -8.028 -13.778 1.00 90.75 120 GLY A O 1
ATOM 937 N N . ASP A 1 121 ? 13.149 -9.069 -12.720 1.00 89.25 121 ASP A N 1
ATOM 938 C CA . ASP A 1 121 ? 12.338 -9.707 -11.669 1.00 89.25 121 ASP A CA 1
ATOM 939 C C . ASP A 1 121 ? 11.630 -8.710 -10.735 1.00 89.25 121 ASP A C 1
ATOM 941 O O . ASP A 1 121 ? 10.700 -9.065 -10.006 1.00 89.25 121 ASP A O 1
ATOM 945 N N . CYS A 1 122 ? 12.034 -7.439 -10.789 1.00 89.06 122 CYS A N 1
ATOM 946 C CA . CYS A 1 122 ? 11.421 -6.349 -10.042 1.00 89.06 122 CYS A CA 1
ATOM 947 C C . CYS A 1 122 ? 10.127 -5.817 -10.683 1.00 89.06 122 CYS A C 1
ATOM 949 O O . CYS A 1 122 ? 9.445 -4.995 -10.061 1.00 89.06 122 CYS A O 1
ATOM 951 N N . CYS A 1 123 ? 9.799 -6.231 -11.912 1.00 92.06 123 CYS A N 1
ATOM 952 C CA . CYS A 1 123 ? 8.608 -5.776 -12.625 1.00 92.06 123 CYS A CA 1
ATOM 953 C C . CYS A 1 123 ? 7.325 -6.124 -11.854 1.00 92.06 123 CYS A C 1
ATOM 955 O O . CYS A 1 123 ? 7.088 -7.269 -11.468 1.00 92.06 123 CYS A O 1
ATOM 957 N N . GLY A 1 124 ? 6.494 -5.109 -11.607 1.00 93.62 124 GLY A N 1
ATOM 958 C CA . GLY A 1 124 ? 5.235 -5.230 -10.867 1.00 93.62 124 GLY A CA 1
ATOM 959 C C . GLY A 1 124 ? 5.388 -5.413 -9.353 1.00 93.62 124 GLY A C 1
ATOM 960 O O . GLY A 1 124 ? 4.377 -5.451 -8.650 1.00 93.62 124 GLY A O 1
ATOM 961 N N . SER A 1 125 ? 6.619 -5.491 -8.840 1.00 96.00 125 SER A N 1
ATOM 962 C CA . SER A 1 125 ? 6.899 -5.601 -7.409 1.00 96.00 125 SER A CA 1
ATOM 963 C C . SER A 1 125 ? 6.946 -4.218 -6.763 1.00 96.00 125 SER A C 1
ATOM 965 O O . SER A 1 125 ? 7.744 -3.357 -7.144 1.00 96.00 125 SER A O 1
ATOM 967 N N . VAL A 1 126 ? 6.109 -4.005 -5.750 1.00 96.88 126 VAL A N 1
ATOM 968 C CA . VAL A 1 126 ? 6.040 -2.772 -4.956 1.00 96.88 126 VAL A CA 1
ATOM 969 C C . VAL A 1 126 ? 6.667 -3.024 -3.583 1.00 96.88 126 VAL A C 1
ATOM 971 O O . VAL A 1 126 ? 6.253 -3.965 -2.903 1.00 96.88 126 VAL A O 1
ATOM 974 N N . PRO A 1 127 ? 7.638 -2.209 -3.134 1.00 95.81 127 PRO A N 1
ATOM 975 C CA . PRO A 1 127 ? 8.165 -2.308 -1.776 1.00 95.81 127 PRO A CA 1
ATOM 976 C C . PRO A 1 127 ? 7.074 -2.069 -0.725 1.00 95.81 127 PRO A C 1
ATOM 978 O O . PRO A 1 127 ? 6.274 -1.140 -0.842 1.00 95.81 127 PRO A O 1
ATOM 981 N N . VAL A 1 128 ? 7.062 -2.868 0.339 1.00 95.69 128 VAL A N 1
ATOM 982 C CA . VAL A 1 128 ? 6.087 -2.756 1.434 1.00 95.69 128 VAL A CA 1
ATOM 983 C C . VAL A 1 128 ? 6.205 -1.418 2.154 1.00 95.69 128 VAL A C 1
ATOM 985 O O . VAL A 1 128 ? 5.189 -0.871 2.575 1.00 95.69 128 VAL A O 1
ATOM 988 N N . SER A 1 129 ? 7.409 -0.847 2.235 1.00 93.00 129 SER A N 1
ATOM 989 C CA . SER A 1 129 ? 7.621 0.499 2.777 1.00 93.00 129 SER A CA 1
ATOM 990 C C . SER A 1 129 ? 6.769 1.547 2.058 1.00 93.00 129 SER A C 1
ATOM 992 O O . SER A 1 129 ? 6.155 2.380 2.710 1.00 93.00 129 SER A O 1
ATOM 994 N N . VAL A 1 130 ? 6.633 1.460 0.731 1.00 94.81 130 VAL A N 1
ATOM 995 C CA . VAL A 1 130 ? 5.784 2.368 -0.056 1.00 94.81 130 VAL A CA 1
ATOM 996 C C . VAL A 1 130 ? 4.308 2.191 0.315 1.00 94.81 130 VAL A C 1
ATOM 998 O O . VAL A 1 130 ? 3.610 3.177 0.545 1.00 94.81 130 VAL A O 1
ATOM 1001 N N . ILE A 1 131 ? 3.835 0.945 0.427 1.00 94.81 131 ILE A N 1
ATOM 1002 C CA . ILE A 1 131 ? 2.448 0.629 0.819 1.00 94.81 131 ILE A CA 1
ATOM 1003 C C . ILE A 1 131 ? 2.150 1.179 2.217 1.00 94.81 131 ILE A C 1
ATOM 1005 O O . ILE A 1 131 ? 1.134 1.844 2.419 1.00 94.81 131 ILE A O 1
ATOM 1009 N N . ALA A 1 132 ? 3.066 0.945 3.155 1.00 90.44 132 ALA A N 1
ATOM 1010 C CA . ALA A 1 132 ? 2.981 1.436 4.517 1.00 90.44 132 ALA A CA 1
ATOM 1011 C C . ALA A 1 132 ? 3.014 2.967 4.575 1.00 90.44 132 ALA A C 1
ATOM 1013 O O . ALA A 1 132 ? 2.240 3.550 5.311 1.00 90.44 132 ALA A O 1
ATOM 1014 N N . THR A 1 133 ? 3.849 3.660 3.803 1.00 88.31 133 THR A N 1
ATOM 1015 C CA . THR A 1 133 ? 3.948 5.127 3.891 1.00 88.31 133 THR A CA 1
ATOM 1016 C C . THR A 1 133 ? 2.739 5.844 3.293 1.00 88.31 133 THR A C 1
ATOM 1018 O O . THR A 1 133 ? 2.266 6.827 3.862 1.00 88.31 133 THR A O 1
ATOM 1021 N N . PHE A 1 134 ? 2.232 5.382 2.149 1.00 91.44 134 PHE A N 1
ATOM 1022 C CA . PHE A 1 134 ? 1.245 6.145 1.380 1.00 91.44 134 PHE A CA 1
ATOM 1023 C C . PHE A 1 134 ? -0.209 5.749 1.636 1.00 91.44 134 PHE A C 1
ATOM 1025 O O . PHE A 1 134 ? -1.103 6.448 1.161 1.00 91.44 134 PHE A O 1
ATOM 1032 N N . ASP A 1 135 ? -0.476 4.676 2.383 1.00 94.06 135 ASP A N 1
ATOM 1033 C CA . ASP A 1 135 ? -1.837 4.288 2.752 1.00 94.06 135 ASP A CA 1
ATOM 1034 C C . ASP A 1 135 ? -2.095 4.465 4.252 1.00 94.06 135 ASP A C 1
ATOM 1036 O O . ASP A 1 135 ? -1.640 3.705 5.110 1.00 94.06 135 ASP A O 1
ATOM 1040 N N . SER A 1 136 ? -2.868 5.494 4.591 1.00 89.75 136 SER A N 1
ATOM 1041 C CA . SER A 1 136 ? -3.211 5.780 5.984 1.00 89.75 136 SER A CA 1
ATOM 1042 C C . SER A 1 136 ? -4.135 4.730 6.605 1.00 89.75 136 SER A C 1
ATOM 1044 O O . SER A 1 136 ? -4.093 4.560 7.824 1.00 89.75 136 SER A O 1
ATOM 1046 N N . LYS A 1 137 ? -4.925 3.997 5.801 1.00 92.56 137 LYS A N 1
ATOM 1047 C CA . LYS A 1 137 ? -5.758 2.897 6.307 1.00 92.56 137 LYS A CA 1
ATOM 1048 C C . LYS A 1 137 ? -4.888 1.713 6.714 1.00 92.56 137 LYS A C 1
ATOM 1050 O O . LYS A 1 137 ? -5.126 1.148 7.770 1.00 92.56 137 LYS A O 1
ATOM 1055 N N . ILE A 1 138 ? -3.850 1.383 5.942 1.00 94.50 138 ILE A N 1
ATOM 1056 C CA . ILE A 1 138 ? -2.871 0.355 6.339 1.00 94.50 138 ILE A CA 1
ATOM 1057 C C . ILE A 1 138 ? -2.277 0.700 7.712 1.00 94.50 138 ILE A C 1
ATOM 1059 O O . ILE A 1 138 ? -2.346 -0.110 8.632 1.00 94.50 138 ILE A O 1
ATOM 1063 N N . ASN A 1 139 ? -1.770 1.926 7.888 1.00 90.19 139 ASN A N 1
ATOM 1064 C CA . ASN A 1 139 ? -1.181 2.343 9.166 1.00 90.19 139 ASN A CA 1
ATOM 1065 C C . ASN A 1 139 ? -2.166 2.282 10.331 1.00 90.19 139 ASN A C 1
ATOM 1067 O O . ASN A 1 139 ? -1.805 1.813 11.408 1.00 90.19 139 ASN A O 1
ATOM 1071 N N . SER A 1 140 ? -3.395 2.772 10.146 1.00 91.19 140 SER A N 1
ATOM 1072 C CA . SER A 1 140 ? -4.373 2.786 11.233 1.00 91.19 140 SER A CA 1
ATOM 1073 C C . SER A 1 140 ? -4.758 1.374 11.668 1.00 91.19 140 SER A C 1
ATOM 1075 O O . SER A 1 140 ? -4.895 1.140 12.865 1.00 91.19 140 SER A O 1
ATOM 1077 N N . ARG A 1 141 ? -4.859 0.417 10.735 1.00 94.00 141 ARG A N 1
ATOM 1078 C CA . ARG A 1 141 ? -5.093 -0.996 11.070 1.00 94.00 141 ARG A CA 1
ATOM 1079 C C . ARG A 1 141 ? -3.886 -1.632 11.748 1.00 94.00 141 ARG A C 1
ATOM 1081 O O . ARG A 1 141 ? -4.060 -2.267 12.781 1.00 94.00 141 ARG A O 1
ATOM 1088 N N . CYS A 1 142 ? -2.670 -1.385 11.260 1.00 93.69 142 CYS A N 1
ATOM 1089 C CA . CYS A 1 142 ? -1.456 -1.893 11.906 1.00 93.69 142 CYS A CA 1
ATOM 1090 C C . CYS A 1 142 ? -1.296 -1.383 13.348 1.00 93.69 142 CYS A C 1
ATOM 1092 O O . CYS A 1 142 ? -0.840 -2.139 14.196 1.00 93.69 142 CYS A O 1
ATOM 1094 N N . LYS A 1 143 ? -1.723 -0.148 13.655 1.00 92.38 143 LYS A N 1
ATOM 1095 C CA . LYS A 1 143 ? -1.738 0.385 15.031 1.00 92.38 143 LYS A CA 1
ATOM 1096 C C . LYS A 1 143 ? -2.703 -0.350 15.960 1.00 92.38 143 LYS A C 1
ATOM 1098 O O . LYS A 1 143 ? -2.386 -0.533 17.128 1.00 92.38 143 LYS A O 1
ATOM 1103 N N . ILE A 1 144 ? -3.865 -0.752 15.447 1.00 92.62 144 ILE A N 1
ATOM 1104 C CA . ILE A 1 144 ? -4.866 -1.515 16.208 1.00 92.62 144 ILE A CA 1
ATOM 1105 C C . ILE A 1 144 ? -4.365 -2.947 16.439 1.00 92.62 144 ILE A C 1
ATOM 1107 O O . ILE A 1 144 ? -4.458 -3.464 17.546 1.00 92.62 144 ILE A O 1
ATOM 1111 N N . ILE A 1 145 ? -3.777 -3.558 15.406 1.00 94.44 145 ILE A N 1
ATOM 1112 C CA . ILE A 1 145 ? -3.199 -4.908 15.455 1.00 94.44 145 ILE A CA 1
ATOM 1113 C C . ILE A 1 145 ? -2.012 -4.971 16.421 1.00 94.44 145 ILE A C 1
ATOM 1115 O O . ILE A 1 145 ? -1.904 -5.894 17.226 1.00 94.44 145 ILE A O 1
ATOM 1119 N N . ASN A 1 146 ? -1.097 -4.009 16.317 1.00 92.81 146 ASN A N 1
ATOM 1120 C CA . ASN A 1 146 ? 0.116 -3.955 17.112 1.00 92.81 146 ASN A CA 1
ATOM 1121 C C . ASN A 1 146 ? 0.468 -2.498 17.455 1.00 92.81 146 ASN A C 1
ATOM 1123 O O . ASN A 1 146 ? 1.136 -1.824 16.669 1.00 92.81 146 ASN A O 1
ATOM 1127 N N . PRO A 1 147 ? 0.098 -2.008 18.651 1.00 92.06 147 PRO A N 1
ATOM 1128 C CA . PRO A 1 147 ? 0.397 -0.639 19.069 1.00 92.06 147 PRO A CA 1
ATOM 1129 C C . PRO A 1 147 ? 1.897 -0.295 19.100 1.00 92.06 147 PRO A C 1
ATOM 1131 O O . PRO A 1 147 ? 2.261 0.877 19.005 1.00 92.06 147 PRO A O 1
ATOM 1134 N N . SER A 1 148 ? 2.795 -1.287 19.178 1.00 92.19 148 SER A N 1
ATOM 1135 C CA . SER A 1 148 ? 4.247 -1.059 19.169 1.00 92.19 148 SER A CA 1
ATOM 1136 C C . SER A 1 148 ? 4.766 -0.459 17.857 1.00 92.19 148 SER A C 1
ATOM 1138 O O . SER A 1 148 ? 5.869 0.089 17.852 1.00 92.19 148 SER A O 1
ATOM 1140 N N . VAL A 1 149 ? 3.973 -0.475 16.775 1.00 90.31 149 VAL A N 1
ATOM 1141 C CA . VAL A 1 149 ? 4.320 0.177 15.496 1.00 90.31 149 VAL A CA 1
ATOM 1142 C C . VAL A 1 149 ? 4.582 1.681 15.634 1.00 90.31 149 VAL A C 1
ATOM 1144 O O . VAL A 1 149 ? 5.244 2.268 14.783 1.00 90.31 149 VAL A O 1
ATOM 1147 N N . GLU A 1 150 ? 4.067 2.328 16.688 1.00 86.81 150 GLU A N 1
ATOM 1148 C CA . GLU A 1 150 ? 4.329 3.751 16.942 1.00 86.81 150 GLU A CA 1
ATOM 1149 C C . GLU A 1 150 ? 5.763 4.013 17.407 1.00 86.81 150 GLU A C 1
ATOM 1151 O O . GLU A 1 150 ? 6.310 5.081 17.144 1.00 86.81 150 GLU A O 1
ATOM 1156 N N . SER A 1 151 ? 6.365 3.041 18.096 1.00 86.56 151 SER A N 1
ATOM 1157 C CA . SER A 1 151 ? 7.761 3.112 18.542 1.00 86.56 151 SER A CA 1
ATOM 1158 C C . SER A 1 151 ? 8.715 2.519 17.509 1.00 86.56 151 SER A C 1
ATOM 1160 O O . SER A 1 151 ? 9.848 2.979 17.392 1.00 86.56 151 SER A O 1
ATOM 1162 N N . ASP A 1 152 ? 8.253 1.520 16.756 1.00 89.06 152 ASP A N 1
ATOM 1163 C CA . ASP A 1 152 ? 9.022 0.849 15.713 1.00 89.06 152 ASP A CA 1
ATOM 1164 C C . ASP A 1 152 ? 8.218 0.744 14.398 1.00 89.06 152 ASP A C 1
ATOM 1166 O O . ASP A 1 152 ? 7.443 -0.201 14.203 1.00 89.06 152 ASP A O 1
ATOM 1170 N N . PRO A 1 153 ? 8.423 1.682 13.451 1.00 84.19 153 PRO A N 1
ATOM 1171 C CA . PRO A 1 153 ? 7.745 1.672 12.156 1.00 84.19 153 PRO A CA 1
ATOM 1172 C C . PRO A 1 153 ? 8.026 0.428 11.300 1.00 84.19 153 PRO A C 1
ATOM 1174 O O . PRO A 1 153 ? 7.241 0.121 10.399 1.00 84.19 153 PRO A O 1
ATOM 1177 N N . PHE A 1 154 ? 9.104 -0.323 11.564 1.00 85.88 154 PHE A N 1
ATOM 1178 C CA . PHE A 1 154 ? 9.411 -1.549 10.820 1.00 85.88 154 PHE A CA 1
ATOM 1179 C C . PHE A 1 154 ? 8.400 -2.668 11.103 1.00 85.88 154 PHE A C 1
ATOM 1181 O O . PHE A 1 154 ? 8.185 -3.540 10.258 1.00 85.88 154 PHE A O 1
ATOM 1188 N N . LEU A 1 155 ? 7.689 -2.614 12.233 1.00 90.94 155 LEU A N 1
ATOM 1189 C CA . LEU A 1 155 ? 6.628 -3.570 12.554 1.00 90.94 155 LEU A CA 1
ATOM 1190 C C . LEU A 1 155 ? 5.435 -3.475 11.589 1.00 90.94 155 LEU A C 1
ATOM 1192 O O . LEU A 1 155 ? 4.748 -4.475 11.368 1.00 90.94 155 LEU A O 1
ATOM 1196 N N . VAL A 1 156 ? 5.226 -2.321 10.940 1.00 92.75 156 VAL A N 1
ATOM 1197 C CA . VAL A 1 156 ? 4.202 -2.173 9.891 1.00 92.75 156 VAL A CA 1
ATOM 1198 C C . VAL A 1 156 ? 4.514 -3.081 8.701 1.00 92.75 156 VAL A C 1
ATOM 1200 O O . VAL A 1 156 ? 3.601 -3.693 8.147 1.00 92.75 156 VAL A O 1
ATOM 1203 N N . VAL A 1 157 ? 5.796 -3.232 8.342 1.00 92.12 157 VAL A N 1
ATOM 1204 C CA . VAL A 1 157 ? 6.224 -4.131 7.258 1.00 92.12 157 VAL A CA 1
ATOM 1205 C C . VAL A 1 157 ? 5.832 -5.568 7.578 1.00 92.12 157 VAL A C 1
ATOM 1207 O O . VAL A 1 157 ? 5.259 -6.250 6.731 1.00 92.12 157 VAL A O 1
ATOM 1210 N N . SER A 1 158 ? 6.070 -6.004 8.816 1.00 92.19 158 SER A N 1
ATOM 1211 C CA . SER A 1 158 ? 5.719 -7.354 9.267 1.00 92.19 158 SER A CA 1
ATOM 1212 C C . SER A 1 158 ? 4.210 -7.599 9.204 1.00 92.19 158 SER A C 1
ATOM 1214 O O . SER A 1 158 ? 3.787 -8.601 8.629 1.00 92.19 158 SER A O 1
ATOM 1216 N N . CYS A 1 159 ? 3.394 -6.650 9.681 1.00 94.69 159 CYS A N 1
ATOM 1217 C CA . CYS A 1 159 ? 1.932 -6.752 9.614 1.00 94.69 159 CYS A CA 1
ATOM 1218 C C . CYS A 1 159 ? 1.434 -6.868 8.164 1.00 94.69 159 CYS A C 1
ATOM 1220 O O . CYS A 1 159 ? 0.605 -7.718 7.842 1.00 94.69 159 CYS A O 1
ATOM 1222 N N . VAL A 1 160 ? 1.960 -6.032 7.262 1.00 96.56 160 VAL A N 1
ATOM 1223 C CA . VAL A 1 160 ? 1.573 -6.052 5.843 1.00 96.56 160 VAL A CA 1
ATOM 1224 C C . VAL A 1 160 ? 1.984 -7.363 5.174 1.00 96.56 160 VAL A C 1
ATOM 1226 O O . VAL A 1 160 ? 1.203 -7.927 4.409 1.00 96.56 160 VAL A O 1
ATOM 1229 N N . MET A 1 161 ? 3.178 -7.876 5.471 1.00 95.25 161 MET A N 1
ATOM 1230 C CA . MET A 1 161 ? 3.655 -9.150 4.928 1.00 95.25 161 MET A CA 1
ATOM 1231 C C . MET A 1 161 ? 2.822 -10.334 5.425 1.00 95.25 161 MET A C 1
ATOM 1233 O O . MET A 1 161 ? 2.485 -11.218 4.636 1.00 95.25 161 MET A O 1
ATOM 1237 N N . GLU A 1 162 ? 2.431 -10.332 6.698 1.00 95.56 162 GLU A N 1
ATOM 1238 C CA . GLU A 1 162 ? 1.556 -11.352 7.276 1.00 95.56 162 GLU A CA 1
ATOM 1239 C C . GLU A 1 162 ? 0.147 -11.314 6.662 1.00 95.56 162 GLU A C 1
ATOM 1241 O O . GLU A 1 162 ? -0.384 -12.350 6.254 1.00 95.56 162 GLU A O 1
ATOM 1246 N N . ALA A 1 163 ? -0.434 -10.124 6.489 1.00 96.88 163 ALA A N 1
ATOM 1247 C CA . ALA A 1 163 ? -1.715 -9.966 5.804 1.00 96.88 163 ALA A CA 1
ATOM 1248 C C . ALA A 1 163 ? -1.636 -10.398 4.328 1.00 96.88 163 ALA A C 1
ATOM 1250 O O . ALA A 1 163 ? -2.512 -11.110 3.834 1.00 96.88 163 ALA A O 1
ATOM 1251 N N . ALA A 1 164 ? -0.560 -10.045 3.621 1.00 96.75 164 ALA A N 1
ATOM 1252 C CA . ALA A 1 164 ? -0.338 -10.483 2.245 1.00 96.75 164 ALA A CA 1
ATOM 1253 C C . ALA A 1 164 ? -0.161 -12.007 2.135 1.00 96.75 164 ALA A C 1
ATOM 1255 O O . ALA A 1 164 ? -0.605 -12.610 1.156 1.00 96.75 164 ALA A O 1
ATOM 1256 N N . ALA A 1 165 ? 0.414 -12.661 3.150 1.00 95.06 165 ALA A N 1
ATOM 1257 C CA . ALA A 1 165 ? 0.551 -14.115 3.198 1.00 95.06 165 ALA A CA 1
ATOM 1258 C C . ALA A 1 165 ? -0.796 -14.857 3.296 1.00 95.06 165 ALA A C 1
ATOM 1260 O O . ALA A 1 165 ? -0.842 -16.049 2.971 1.00 95.06 165 ALA A O 1
ATOM 1261 N N . LYS A 1 166 ? -1.884 -14.170 3.686 1.00 96.25 166 LYS A N 1
ATOM 1262 C CA . LYS A 1 166 ? -3.271 -14.671 3.622 1.00 96.25 166 LYS A CA 1
ATOM 1263 C C . LYS A 1 166 ? -3.874 -14.572 2.207 1.00 96.25 166 LYS A C 1
ATOM 1265 O O . LYS A 1 166 ? -4.884 -15.207 1.928 1.00 96.25 166 LYS A O 1
ATOM 1270 N N . LEU A 1 167 ? -3.241 -13.840 1.283 1.00 96.56 167 LEU A N 1
ATOM 1271 C CA . LEU A 1 167 ? -3.710 -13.577 -0.088 1.00 96.56 167 LEU A CA 1
ATOM 1272 C C . LEU A 1 167 ? -2.912 -14.336 -1.163 1.00 96.56 167 LEU A C 1
ATOM 1274 O O . LEU A 1 167 ? -2.691 -13.813 -2.254 1.00 96.56 167 LEU A O 1
ATOM 1278 N N . ARG A 1 168 ? -2.489 -15.578 -0.903 1.00 94.94 168 ARG A N 1
ATOM 1279 C CA . ARG A 1 168 ? -1.583 -16.352 -1.792 1.00 94.94 168 ARG A CA 1
ATOM 1280 C C . ARG A 1 168 ? -2.124 -16.618 -3.200 1.00 94.94 168 ARG A C 1
ATOM 1282 O O . ARG A 1 168 ? -1.365 -16.954 -4.114 1.00 94.94 168 ARG A O 1
ATOM 1289 N N . ASP A 1 169 ? -3.432 -16.489 -3.386 1.00 96.00 169 ASP A N 1
ATOM 1290 C CA . ASP A 1 169 ? -4.084 -16.642 -4.688 1.00 96.00 169 ASP A CA 1
ATOM 1291 C C . ASP A 1 169 ? -4.083 -15.358 -5.514 1.00 96.00 169 ASP A C 1
ATOM 1293 O O . ASP A 1 169 ? -4.286 -15.404 -6.724 1.00 96.00 169 ASP A O 1
ATOM 1297 N N . PHE A 1 170 ? -3.796 -14.220 -4.884 1.00 96.69 170 PHE A N 1
ATOM 1298 C CA . PHE A 1 170 ? -3.858 -12.906 -5.512 1.00 96.69 170 PHE A CA 1
ATOM 1299 C C . PHE A 1 170 ? -2.517 -12.166 -5.494 1.00 96.69 170 PHE A C 1
ATOM 1301 O O . PHE A 1 170 ? -2.215 -11.422 -6.427 1.00 96.69 170 PHE A O 1
ATOM 1308 N N . ILE A 1 171 ? -1.692 -12.397 -4.472 1.00 97.38 171 ILE A N 1
ATOM 1309 C CA . ILE A 1 171 ? -0.438 -11.689 -4.213 1.00 97.38 171 ILE A CA 1
ATOM 1310 C C . ILE A 1 171 ? 0.698 -12.692 -4.045 1.00 97.38 171 ILE A C 1
ATOM 1312 O O . ILE A 1 171 ? 0.551 -13.738 -3.414 1.00 97.38 171 ILE A O 1
ATOM 1316 N N . VAL A 1 172 ? 1.853 -12.340 -4.599 1.00 95.94 172 VAL A N 1
ATOM 1317 C CA . VAL A 1 172 ? 3.133 -12.983 -4.323 1.00 95.94 172 VAL A CA 1
ATOM 1318 C C . VAL A 1 172 ? 3.941 -12.027 -3.452 1.00 95.94 172 VAL A C 1
ATOM 1320 O O . VAL A 1 172 ? 4.246 -10.909 -3.867 1.00 95.94 172 VAL A O 1
ATOM 1323 N N . ALA A 1 173 ? 4.260 -12.467 -2.239 1.00 94.62 173 ALA A N 1
ATOM 1324 C CA . ALA A 1 173 ? 5.128 -11.744 -1.321 1.00 94.62 173 ALA A CA 1
ATOM 1325 C C . ALA A 1 173 ? 6.573 -12.236 -1.480 1.00 94.62 173 ALA A C 1
ATOM 1327 O O . ALA A 1 173 ? 6.805 -13.444 -1.536 1.00 94.62 173 ALA A O 1
ATOM 1328 N N . SER A 1 174 ? 7.529 -11.308 -1.531 1.00 91.06 174 SER A N 1
ATOM 1329 C CA . SER A 1 174 ? 8.968 -11.577 -1.493 1.00 91.06 174 SER A CA 1
ATOM 1330 C C . SER A 1 174 ? 9.506 -11.181 -0.114 1.00 91.06 174 SER A C 1
ATOM 1332 O O . SER A 1 174 ? 9.680 -9.987 0.146 1.00 91.06 174 SER A O 1
ATOM 1334 N N . PRO A 1 175 ? 9.737 -12.143 0.803 1.00 82.94 175 PRO A N 1
ATOM 1335 C CA . PRO A 1 175 ? 10.186 -11.842 2.162 1.00 82.94 175 PRO A CA 1
ATOM 1336 C C . PRO A 1 175 ? 11.528 -11.114 2.219 1.00 82.94 175 PRO A C 1
ATOM 1338 O O . PRO A 1 175 ? 11.672 -10.170 2.986 1.00 82.94 175 PRO A O 1
ATOM 1341 N N . HIS A 1 176 ? 12.491 -11.516 1.385 1.00 82.12 176 HIS A N 1
ATOM 1342 C CA . HIS A 1 176 ? 13.841 -10.943 1.392 1.00 82.12 176 HIS A CA 1
ATOM 1343 C C . HIS A 1 176 ? 13.879 -9.495 0.902 1.00 82.12 176 HIS A C 1
ATOM 1345 O O . HIS A 1 176 ? 14.652 -8.693 1.412 1.00 82.12 176 HIS A O 1
ATOM 1351 N N . GLU A 1 177 ? 13.028 -9.155 -0.063 1.00 85.25 177 GLU A N 1
ATOM 1352 C CA . GLU A 1 177 ? 12.957 -7.805 -0.627 1.00 85.25 177 GLU A CA 1
ATOM 1353 C C . GLU A 1 177 ? 11.906 -6.930 0.062 1.00 85.25 177 GLU A C 1
ATOM 1355 O O . GLU A 1 177 ? 11.738 -5.771 -0.320 1.00 85.25 177 GLU A O 1
ATOM 1360 N N . ALA A 1 178 ? 11.162 -7.492 1.024 1.00 92.19 178 ALA A N 1
ATOM 1361 C CA . ALA A 1 178 ? 9.977 -6.883 1.617 1.00 92.19 178 ALA A CA 1
ATOM 1362 C C . ALA A 1 178 ? 9.088 -6.236 0.539 1.00 92.19 178 ALA A C 1
ATOM 1364 O O . ALA A 1 178 ? 8.782 -5.043 0.597 1.00 92.19 178 ALA A O 1
ATOM 1365 N N . SER A 1 179 ? 8.727 -7.008 -0.491 1.00 95.69 179 SER A N 1
ATOM 1366 C CA . SER A 1 179 ? 7.984 -6.520 -1.655 1.00 95.69 179 SER A CA 1
ATOM 1367 C C . SER A 1 179 ? 6.759 -7.384 -1.953 1.00 95.69 179 SER A C 1
ATOM 1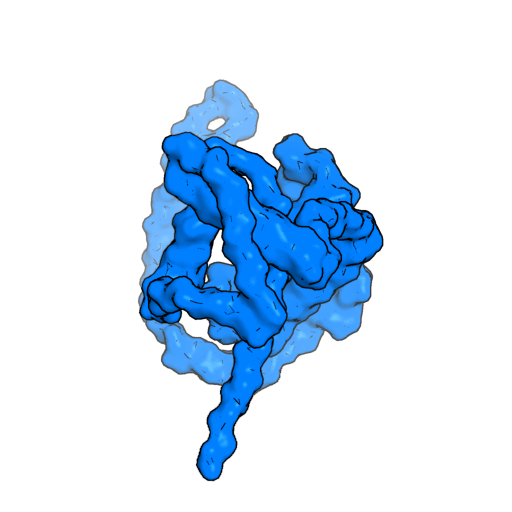369 O O . SER A 1 179 ? 6.736 -8.586 -1.680 1.00 95.69 179 SER A O 1
ATOM 1371 N N . LEU A 1 180 ? 5.717 -6.755 -2.498 1.00 97.56 180 LEU A N 1
ATOM 1372 C CA . LEU A 1 180 ? 4.474 -7.404 -2.905 1.00 97.56 180 LEU A CA 1
ATOM 1373 C C . LEU A 1 180 ? 4.256 -7.202 -4.403 1.00 97.56 180 LEU A C 1
ATOM 1375 O O . LEU A 1 180 ? 4.399 -6.089 -4.912 1.00 97.56 180 LEU A O 1
ATOM 1379 N N . ARG A 1 181 ? 3.853 -8.261 -5.102 1.00 96.31 181 ARG A N 1
ATOM 1380 C CA . ARG A 1 181 ? 3.431 -8.196 -6.506 1.00 96.31 181 ARG A CA 1
ATOM 1381 C C . ARG A 1 181 ? 2.121 -8.938 -6.705 1.00 96.31 181 ARG A C 1
ATOM 1383 O O . ARG A 1 181 ? 1.837 -9.911 -6.005 1.00 96.31 181 ARG A O 1
ATOM 1390 N N . ARG A 1 182 ? 1.335 -8.524 -7.695 1.00 96.56 182 ARG A N 1
ATOM 1391 C CA . ARG A 1 182 ? 0.148 -9.286 -8.098 1.00 96.56 182 ARG A CA 1
ATOM 1392 C C . ARG A 1 182 ? 0.584 -10.640 -8.670 1.00 96.56 182 ARG A C 1
ATOM 1394 O O . ARG A 1 182 ? 1.571 -10.717 -9.396 1.00 96.56 182 ARG A O 1
ATOM 1401 N N . LYS A 1 183 ? -0.138 -11.709 -8.328 1.00 96.06 183 LYS A N 1
ATOM 1402 C CA . LYS A 1 183 ? 0.140 -13.069 -8.819 1.00 96.06 183 LYS A CA 1
ATOM 1403 C C . LYS A 1 183 ? -0.157 -13.200 -10.309 1.00 96.06 183 LYS A C 1
ATOM 1405 O O . LYS A 1 183 ? 0.648 -13.753 -11.049 1.00 96.06 183 LYS A O 1
ATOM 1410 N N . ASN A 1 184 ? -1.306 -12.674 -10.724 1.00 94.88 184 ASN A N 1
ATOM 1411 C CA . ASN A 1 184 ? -1.715 -12.634 -12.121 1.00 94.88 184 ASN A CA 1
ATOM 1412 C C . ASN A 1 184 ? -1.410 -11.247 -12.704 1.00 94.88 184 ASN A C 1
ATOM 1414 O O . ASN A 1 184 ? -1.625 -10.252 -12.007 1.00 94.88 184 ASN A O 1
ATOM 1418 N N . PRO A 1 185 ? -0.944 -11.151 -13.959 1.00 92.06 185 PRO A N 1
ATOM 1419 C CA . PRO A 1 185 ? -0.750 -9.867 -14.624 1.00 92.06 185 PRO A CA 1
ATOM 1420 C C . PRO A 1 185 ? -2.044 -9.048 -14.704 1.00 92.06 185 PRO A C 1
ATOM 1422 O O . PRO A 1 185 ? -3.143 -9.605 -14.729 1.00 92.06 185 PRO A O 1
ATOM 1425 N N . TYR A 1 186 ? -1.906 -7.723 -14.792 1.00 94.31 186 TYR A N 1
ATOM 1426 C CA . TYR A 1 186 ? -3.035 -6.860 -15.136 1.00 94.31 186 TYR A CA 1
ATOM 1427 C C . TYR A 1 186 ? -3.540 -7.180 -16.553 1.00 94.31 186 TYR A C 1
ATOM 1429 O O . TYR A 1 186 ? -2.721 -7.481 -17.428 1.00 94.31 186 TYR A O 1
ATOM 1437 N N . PRO A 1 187 ? -4.860 -7.110 -16.805 1.00 93.25 187 PRO A N 1
ATOM 1438 C CA . PRO A 1 187 ? -5.409 -7.283 -18.142 1.00 93.25 187 PRO A CA 1
ATOM 1439 C C . PRO A 1 187 ? -4.760 -6.304 -19.135 1.00 93.25 187 PRO A C 1
ATOM 1441 O O . PRO A 1 187 ? -4.628 -5.122 -18.800 1.00 93.25 187 PRO A O 1
ATOM 1444 N N . PRO A 1 188 ? -4.408 -6.738 -20.363 1.00 90.12 188 PRO A N 1
ATOM 1445 C CA . PRO A 1 188 ? -3.742 -5.882 -21.350 1.00 90.12 188 PRO A CA 1
ATOM 1446 C C . PRO A 1 188 ? -4.472 -4.559 -21.604 1.00 90.12 188 PRO A C 1
ATOM 1448 O O . PRO A 1 188 ? -3.846 -3.505 -21.596 1.00 90.12 188 PRO A O 1
ATOM 1451 N N . ALA A 1 189 ? -5.806 -4.596 -21.689 1.00 89.19 189 ALA A N 1
ATOM 1452 C CA . ALA A 1 189 ? -6.636 -3.406 -21.879 1.00 89.19 189 ALA A CA 1
ATOM 1453 C C . ALA A 1 189 ? -6.442 -2.338 -20.783 1.00 89.19 189 ALA A C 1
ATOM 1455 O O . ALA A 1 189 ? -6.454 -1.144 -21.074 1.00 89.19 189 ALA A O 1
ATOM 1456 N N . VAL A 1 190 ? -6.229 -2.754 -19.527 1.00 87.00 190 VAL A N 1
ATOM 1457 C CA . VAL A 1 190 ? -5.972 -1.831 -18.408 1.00 87.00 190 VAL A CA 1
ATOM 1458 C C . VAL A 1 190 ? -4.592 -1.191 -18.566 1.00 87.00 190 VAL A C 1
ATOM 1460 O O . VAL A 1 190 ? -4.440 0.013 -18.383 1.00 87.00 190 VAL A O 1
ATOM 1463 N N . VAL A 1 191 ? -3.581 -1.976 -18.947 1.00 87.06 191 VAL A N 1
ATOM 1464 C CA . VAL A 1 191 ? -2.202 -1.493 -19.123 1.00 87.06 191 VAL A CA 1
ATOM 1465 C C . VAL A 1 191 ? -2.089 -0.539 -20.320 1.00 87.06 191 VAL A C 1
ATOM 1467 O O . VAL A 1 191 ? -1.447 0.506 -20.215 1.00 87.06 191 VAL A O 1
ATOM 1470 N N . GLU A 1 192 ? -2.754 -0.849 -21.432 1.00 86.94 192 GLU A N 1
ATOM 1471 C CA . GLU A 1 192 ? -2.780 -0.019 -22.644 1.00 86.94 192 GLU A CA 1
ATOM 1472 C C . GLU A 1 192 ? -3.464 1.335 -22.408 1.00 86.94 192 GLU A C 1
ATOM 1474 O O . GLU A 1 192 ? -2.945 2.379 -22.814 1.00 86.94 192 GLU A O 1
ATOM 1479 N N . ALA A 1 193 ? -4.587 1.349 -21.680 1.00 84.62 193 ALA A N 1
ATOM 1480 C CA . ALA A 1 193 ? -5.268 2.589 -21.308 1.00 84.62 193 ALA A CA 1
ATOM 1481 C C . ALA A 1 193 ? -4.354 3.526 -20.497 1.00 84.62 193 ALA A C 1
ATOM 1483 O O . ALA A 1 193 ? -4.376 4.745 -20.681 1.00 84.62 193 ALA A O 1
ATOM 1484 N N . LEU A 1 194 ? -3.501 2.958 -19.640 1.00 81.06 194 LEU A N 1
ATOM 1485 C CA . LEU A 1 194 ? -2.562 3.718 -18.819 1.00 81.06 194 LEU A CA 1
ATOM 1486 C C . LEU A 1 194 ? -1.385 4.270 -19.617 1.00 81.06 194 LEU A C 1
ATOM 1488 O O . LEU A 1 194 ? -0.930 5.365 -19.298 1.00 81.06 194 LEU A O 1
ATOM 1492 N N . ALA A 1 195 ? -0.913 3.563 -20.649 1.00 77.06 195 ALA A N 1
ATOM 1493 C CA . ALA A 1 195 ? 0.179 4.022 -21.510 1.00 77.06 195 ALA A CA 1
ATOM 1494 C C . ALA A 1 195 ? -0.152 5.345 -22.225 1.00 77.06 195 ALA A C 1
ATOM 1496 O O . ALA A 1 195 ? 0.733 6.159 -22.472 1.00 77.06 195 ALA A O 1
ATOM 1497 N N . THR A 1 196 ? -1.438 5.602 -22.480 1.00 73.56 196 THR A N 1
ATOM 1498 C CA . THR A 1 196 ? -1.913 6.823 -23.151 1.00 73.56 196 THR A CA 1
ATOM 1499 C C . THR A 1 196 ? -1.849 8.067 -22.248 1.00 73.56 196 THR A C 1
ATOM 1501 O O . THR A 1 196 ? -1.809 9.189 -22.743 1.00 73.56 196 THR A O 1
ATOM 1504 N N . GLN A 1 197 ? -1.807 7.898 -20.920 1.00 65.44 197 GLN A N 1
ATOM 1505 C CA . GLN A 1 197 ? -1.819 9.006 -19.950 1.00 65.44 197 GLN A CA 1
ATOM 1506 C C . GLN A 1 197 ? -0.423 9.475 -19.515 1.00 65.44 197 GLN A C 1
ATOM 1508 O O . GLN A 1 197 ? -0.278 10.285 -18.596 1.00 65.44 197 GLN A O 1
ATOM 1513 N N . VAL A 1 198 ? 0.629 8.936 -20.122 1.00 65.69 198 VAL A N 1
ATOM 1514 C CA . VAL A 1 198 ? 1.985 9.103 -19.620 1.00 65.69 198 VAL A CA 1
ATOM 1515 C C . VAL A 1 198 ? 2.670 10.296 -20.281 1.00 65.69 198 VAL A C 1
ATOM 1517 O O . VAL A 1 198 ? 3.077 10.237 -21.435 1.00 65.69 198 VAL A O 1
ATOM 1520 N N . SER A 1 199 ? 2.856 11.373 -19.518 1.00 57.44 199 SER A N 1
ATOM 1521 C CA . SER A 1 199 ? 3.754 12.475 -19.881 1.00 57.44 199 SER A CA 1
ATOM 1522 C C . SER A 1 199 ? 5.184 12.133 -19.4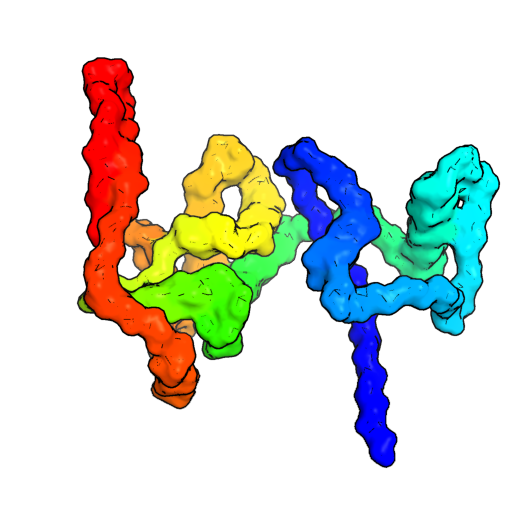48 1.00 57.44 199 SER A C 1
ATOM 1524 O O . SER A 1 199 ? 5.669 12.651 -1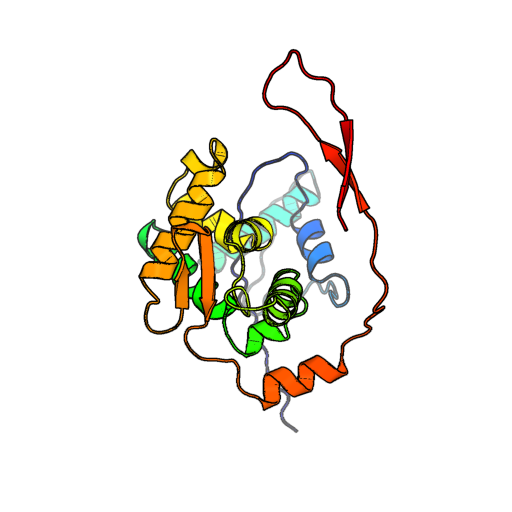8.440 1.00 57.44 199 SER A O 1
ATOM 1526 N N . ASP A 1 200 ? 5.857 11.235 -20.165 1.00 62.28 200 ASP A N 1
ATOM 1527 C CA . ASP A 1 200 ? 7.251 10.899 -19.865 1.00 62.28 200 ASP A CA 1
ATOM 1528 C C . ASP A 1 200 ? 8.190 11.989 -20.409 1.00 62.28 200 ASP A C 1
ATOM 1530 O O . ASP A 1 200 ? 8.291 12.220 -21.612 1.00 62.28 200 ASP A O 1
ATOM 1534 N N . SER A 1 201 ? 8.923 12.643 -19.505 1.00 58.62 201 SER A N 1
ATOM 1535 C CA . SER A 1 201 ? 10.259 13.139 -19.837 1.00 58.62 201 SER A CA 1
ATOM 1536 C C . SER A 1 201 ? 11.183 11.936 -19.687 1.00 58.62 201 SER A C 1
ATOM 1538 O O . SER A 1 201 ? 11.283 11.368 -18.603 1.00 58.62 201 SER A O 1
ATOM 1540 N N . VAL A 1 202 ? 11.794 11.522 -20.795 1.00 63.22 202 VAL A N 1
ATOM 1541 C CA . VAL A 1 202 ? 12.738 10.389 -20.864 1.00 63.22 202 VAL A CA 1
ATOM 1542 C C . VAL A 1 202 ? 14.107 10.770 -20.272 1.00 63.22 202 VAL A C 1
ATOM 1544 O O . VAL A 1 202 ? 15.007 9.941 -20.172 1.00 63.22 202 VAL A O 1
ATOM 1547 N N . ASP A 1 203 ? 14.270 12.024 -19.849 1.00 71.62 203 ASP A N 1
ATOM 1548 C CA . ASP A 1 203 ? 15.526 12.534 -19.322 1.00 71.62 203 ASP A CA 1
ATOM 1549 C C . ASP A 1 203 ? 15.743 12.082 -17.876 1.00 71.62 203 ASP A C 1
ATOM 1551 O O . ASP A 1 203 ? 14.864 12.201 -17.016 1.00 71.62 203 ASP A O 1
ATOM 1555 N N . SER A 1 204 ? 16.958 11.610 -17.596 1.00 80.38 204 SER A N 1
ATOM 1556 C CA . SER A 1 204 ? 17.414 11.309 -16.239 1.00 80.38 204 SER A CA 1
ATOM 1557 C C . SER A 1 204 ? 17.265 12.545 -15.348 1.00 80.38 204 SER A C 1
ATOM 1559 O O . SER A 1 204 ? 17.826 13.605 -15.654 1.00 80.38 204 SER A O 1
ATOM 1561 N N . ARG A 1 205 ? 16.539 12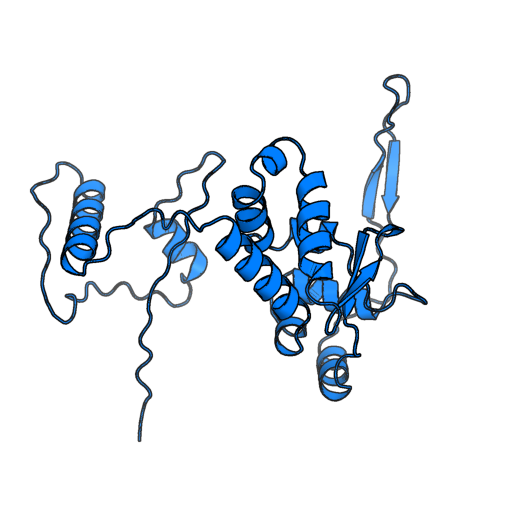.418 -14.234 1.00 84.94 205 ARG A N 1
ATOM 1562 C CA . ARG A 1 205 ? 16.366 13.498 -13.256 1.00 84.94 205 ARG A CA 1
ATOM 1563 C C . ARG A 1 205 ? 17.295 13.267 -12.080 1.00 84.94 205 ARG A C 1
ATOM 1565 O O . ARG A 1 205 ? 17.115 12.311 -11.346 1.00 84.94 205 ARG A O 1
ATOM 1572 N N . LYS A 1 206 ? 18.217 14.199 -11.851 1.00 88.06 206 LYS A N 1
ATOM 1573 C CA . LYS A 1 206 ? 19.109 14.143 -10.690 1.00 88.06 206 LYS A CA 1
ATOM 1574 C C . LYS A 1 206 ? 18.472 14.816 -9.488 1.00 88.06 206 LYS A C 1
ATOM 1576 O O . LYS A 1 206 ? 18.154 16.008 -9.546 1.00 88.06 206 LYS A O 1
ATOM 1581 N N . VAL A 1 207 ? 18.327 14.082 -8.391 1.00 90.44 207 VAL A N 1
ATOM 1582 C CA . VAL A 1 207 ? 17.828 14.611 -7.117 1.00 90.44 207 VAL A CA 1
ATOM 1583 C C . VAL A 1 207 ? 18.967 14.638 -6.109 1.00 90.44 207 VAL A C 1
ATOM 1585 O O . VAL A 1 207 ? 19.570 13.614 -5.809 1.00 90.44 207 VAL A O 1
ATOM 1588 N N . LYS A 1 208 ? 19.266 15.820 -5.561 1.00 93.44 208 LYS A N 1
ATOM 1589 C CA . LYS A 1 208 ? 20.256 15.952 -4.485 1.00 93.44 208 LYS A CA 1
ATOM 1590 C C . LYS A 1 208 ? 19.693 15.375 -3.191 1.00 93.44 208 LYS A C 1
ATOM 1592 O O . LYS A 1 208 ? 18.598 15.752 -2.776 1.00 93.44 208 LYS A O 1
ATOM 1597 N N . ALA A 1 209 ? 20.467 14.514 -2.554 1.00 92.12 209 ALA A N 1
ATOM 1598 C CA . ALA A 1 209 ? 20.159 13.877 -1.286 1.00 92.12 209 ALA A CA 1
ATOM 1599 C C . ALA A 1 209 ? 21.312 14.086 -0.295 1.00 92.12 209 ALA A C 1
ATOM 1601 O O . ALA A 1 209 ? 22.331 14.697 -0.614 1.00 92.12 209 ALA A O 1
ATOM 1602 N N . VAL A 1 210 ? 21.128 13.612 0.932 1.00 92.81 210 VAL A N 1
ATOM 1603 C CA . VAL A 1 210 ? 22.143 13.670 1.984 1.00 92.81 210 VAL A CA 1
ATOM 1604 C C . VAL A 1 210 ? 22.380 12.255 2.484 1.00 92.81 210 VAL A C 1
ATOM 1606 O O . VAL A 1 210 ? 21.431 11.586 2.895 1.00 92.81 210 VAL A O 1
ATOM 1609 N N . TYR A 1 211 ? 23.633 11.814 2.458 1.00 90.06 211 TYR A N 1
ATOM 1610 C CA . TYR A 1 211 ? 24.050 10.542 3.026 1.00 90.06 211 TYR A CA 1
ATOM 1611 C C . TYR A 1 211 ? 24.414 10.738 4.498 1.00 90.06 211 TYR A C 1
ATOM 1613 O O . TYR A 1 211 ? 25.314 11.511 4.837 1.00 90.06 211 TYR A O 1
ATOM 1621 N N . ILE A 1 212 ? 23.686 10.051 5.379 1.00 91.50 212 ILE A N 1
ATOM 1622 C CA . ILE A 1 212 ? 23.913 10.085 6.825 1.00 91.50 212 ILE A CA 1
ATOM 1623 C C . ILE A 1 212 ? 24.571 8.757 7.223 1.00 91.50 212 ILE A C 1
ATOM 1625 O O . ILE A 1 212 ? 23.894 7.724 7.198 1.00 91.50 212 ILE A O 1
ATOM 1629 N N . PRO A 1 213 ? 25.866 8.754 7.580 1.00 90.00 213 PRO A N 1
ATOM 1630 C CA . PRO A 1 213 ? 26.560 7.536 7.966 1.00 90.00 213 PRO A CA 1
ATOM 1631 C C . PRO A 1 213 ? 26.075 7.011 9.320 1.00 90.00 213 PRO A C 1
ATOM 1633 O O . PRO A 1 213 ? 25.613 7.752 10.187 1.00 90.00 213 PRO A O 1
ATOM 1636 N N . CYS A 1 214 ? 26.207 5.699 9.518 1.00 88.88 214 CYS A N 1
ATOM 1637 C CA . CYS A 1 214 ? 25.792 5.045 10.760 1.00 88.88 214 CYS A CA 1
ATOM 1638 C C . CYS A 1 214 ? 26.747 5.342 11.931 1.00 88.88 214 CYS A C 1
ATOM 1640 O O . CYS A 1 214 ? 26.316 5.412 13.082 1.00 88.88 214 CYS A O 1
ATOM 1642 N N . LYS A 1 215 ? 28.045 5.522 11.655 1.00 88.69 215 LYS A N 1
ATOM 1643 C CA . LYS A 1 215 ? 29.050 5.824 12.681 1.00 88.69 215 LYS A CA 1
ATOM 1644 C C . LYS A 1 215 ? 29.131 7.330 12.904 1.00 88.69 215 LYS A C 1
ATOM 1646 O O . LYS A 1 215 ? 29.332 8.080 11.959 1.00 88.69 215 LYS A O 1
ATOM 1651 N N . GLY A 1 216 ? 29.068 7.765 14.163 1.00 80.06 216 GLY A N 1
ATOM 1652 C CA . GLY A 1 216 ? 29.107 9.190 14.527 1.00 80.06 216 GLY A CA 1
ATOM 1653 C C . GLY A 1 216 ? 30.439 9.910 14.266 1.00 80.06 216 GLY A C 1
ATOM 1654 O O . GLY A 1 216 ? 30.524 11.113 14.487 1.00 80.06 216 GLY A O 1
ATOM 1655 N N . GLU A 1 217 ? 31.471 9.188 13.829 1.00 87.31 217 GLU A N 1
ATOM 1656 C CA . GLU A 1 217 ? 32.784 9.738 13.465 1.00 87.31 217 GLU A CA 1
ATOM 1657 C C . GLU A 1 217 ? 32.875 10.112 11.974 1.00 87.31 217 GLU A C 1
ATOM 1659 O O . GLU A 1 217 ? 33.770 10.857 11.580 1.00 87.31 217 GLU A O 1
ATOM 1664 N N . GLU A 1 218 ? 31.961 9.602 11.143 1.00 88.06 218 GLU A N 1
ATOM 1665 C CA . GLU A 1 218 ? 31.930 9.857 9.701 1.00 88.06 218 GLU A CA 1
ATOM 1666 C C . GLU A 1 218 ? 31.157 11.151 9.391 1.00 88.06 218 GLU A C 1
ATOM 1668 O O . GLU A 1 218 ? 30.194 11.516 10.071 1.00 88.06 218 GLU A O 1
ATOM 1673 N N . ILE A 1 219 ? 31.596 11.872 8.358 1.00 88.38 219 ILE A N 1
ATOM 1674 C CA . ILE A 1 219 ? 31.019 13.163 7.973 1.00 88.38 219 ILE A CA 1
ATOM 1675 C C . ILE A 1 219 ? 29.768 12.924 7.119 1.00 88.38 219 ILE A C 1
ATOM 1677 O O . ILE A 1 219 ? 29.718 12.010 6.304 1.00 88.38 219 ILE A O 1
ATOM 1681 N N . VAL A 1 220 ? 28.750 13.763 7.307 1.00 91.38 220 VAL A N 1
ATOM 1682 C CA . VAL A 1 220 ? 27.551 13.783 6.460 1.00 91.38 220 VAL A CA 1
ATOM 1683 C C . VAL A 1 220 ? 27.911 14.328 5.078 1.00 91.38 220 VAL A C 1
ATOM 1685 O O . VAL A 1 220 ? 28.450 15.431 4.967 1.00 91.38 220 VAL A O 1
ATOM 1688 N N . GLU A 1 221 ? 27.575 13.583 4.028 1.00 91.31 221 GLU A N 1
ATOM 1689 C CA . GLU A 1 221 ? 27.969 13.900 2.652 1.00 91.31 221 GLU A CA 1
ATOM 1690 C C . GLU A 1 221 ? 26.763 14.251 1.772 1.00 91.31 221 GLU A C 1
ATOM 1692 O O . GLU A 1 221 ? 25.632 13.818 2.010 1.00 91.31 221 GLU A O 1
ATOM 1697 N N . LEU A 1 222 ? 27.003 15.072 0.745 1.00 90.06 222 LEU A N 1
ATOM 1698 C CA . LEU A 1 222 ? 26.010 15.336 -0.293 1.00 90.06 222 LEU A CA 1
ATOM 1699 C C . LEU A 1 222 ? 26.004 14.163 -1.271 1.00 90.06 222 LEU A C 1
ATOM 1701 O O . LEU A 1 222 ? 27.037 13.846 -1.853 1.00 90.06 222 LEU A O 1
ATOM 1705 N N . ASP A 1 223 ? 24.828 13.596 -1.498 1.00 89.50 223 ASP A N 1
ATOM 1706 C CA . ASP A 1 223 ? 24.623 12.493 -2.428 1.00 89.50 223 ASP A CA 1
ATOM 1707 C C . ASP A 1 223 ? 23.709 12.926 -3.585 1.00 89.50 223 ASP A C 1
ATOM 1709 O O . ASP A 1 223 ? 23.056 13.976 -3.545 1.00 89.50 223 ASP A O 1
ATOM 1713 N N . SER A 1 224 ? 23.681 12.155 -4.664 1.00 85.38 224 SER A N 1
ATOM 1714 C CA . SER A 1 224 ? 22.768 12.359 -5.787 1.00 85.38 224 SER A CA 1
ATOM 1715 C C . SER A 1 224 ? 22.103 11.044 -6.153 1.00 85.38 224 SER A C 1
ATOM 1717 O O . SER A 1 224 ? 22.773 10.060 -6.440 1.00 85.38 224 SER A O 1
ATOM 1719 N N . VAL A 1 225 ? 20.774 11.054 -6.158 1.00 83.44 225 VAL A N 1
ATOM 1720 C CA . VAL A 1 225 ? 19.951 9.934 -6.606 1.00 83.44 225 VAL A CA 1
ATOM 1721 C C . VAL A 1 225 ? 19.564 10.203 -8.056 1.00 83.44 225 VAL A C 1
ATOM 1723 O O . VAL A 1 225 ? 18.944 11.234 -8.346 1.00 83.44 225 VAL A O 1
ATOM 1726 N N . ASP A 1 226 ? 19.989 9.300 -8.937 1.00 79.56 226 ASP A N 1
ATOM 1727 C CA . ASP A 1 226 ? 19.672 9.279 -10.370 1.00 79.56 226 ASP A CA 1
ATOM 1728 C C . ASP A 1 226 ? 18.437 8.404 -10.663 1.00 79.56 226 ASP A C 1
ATOM 1730 O O . ASP A 1 226 ? 18.224 7.396 -9.944 1.00 79.56 226 ASP A O 1
#

Sequence (226 aa):
MSVLEATFAFFFVMAGGGKHTLTPKAIIHQKFGANAIYTVEELPDFSVVSNVCKKKKDSEQSAAELALDKLGFRPQNDDLTVDEAWDDLVGRIKYIFSDEFLSADHPLGAHLRAALRRNGDCCGSVPVSVIATFDSKINSRCKIINPSVESDPFLVVSCVMEAAAKLRDFIVASPHEASLRRKNPYPPAVVEALATQVSDSVDSRKVKAVYIPCKGEEIVELDSVD

Radius of gyration: 23.01 Å; chains: 1; bounding box: 70×47×49 Å

pLDDT: mean 74.79, std 23.71, range [23.09, 98.12]

Foldseek 3Di:
DDDDDDDDDDDDDDDDDDDDPQDPVNVCCVVPVVPDDDDPDADPPDAFFFDDDPDPSVRVVRSVCVVCVVVVNDPPPPLCALVNLLVQLLVVVLVLQDLVNCPDPFPSVVQQLVQCVDDDPSHQKGALVVVLPRDPSLVVSLCSNPVCCVVPVVSSLVSNQVSVVVVVVFWDADPVRSIIGGPDDHDPVSNVVVVVVDPDPVDDDKDWDWDDDPDPVDDIDIDIDD